Protein AF-A0A2K5C090-F1 (afdb_monomer)

pLDDT: mean 73.88, std 22.06, range [34.25, 96.06]

Solvent-accessible surface area (backbone atoms only — not comparable to full-atom values): 10270 Å² total; per-residue (Å²): 134,83,77,64,44,49,49,69,61,56,85,76,54,79,56,96,67,46,73,63,65,58,52,65,74,35,59,43,60,54,80,47,46,76,66,44,38,57,68,69,52,38,40,46,63,68,67,45,46,82,76,74,67,66,43,37,38,40,35,36,47,24,39,85,65,90,82,86,44,42,65,85,73,75,50,54,60,47,19,56,47,59,75,43,48,72,50,48,60,91,84,60,76,62,14,36,30,30,37,39,32,30,50,58,80,40,69,73,34,49,25,40,32,42,28,44,72,36,79,90,53,91,59,39,60,46,44,41,34,32,59,74,66,89,70,95,63,89,57,72,68,37,42,40,40,38,39,42,67,50,77,78,47,68,78,76,89,63,98,42,73,66,59,45,51,53,50,53,51,50,54,51,58,58,65,70,109

Structure (mmCIF, N/CA/C/O backbone):
data_AF-A0A2K5C090-F1
#
_entry.id   AF-A0A2K5C090-F1
#
loop_
_atom_site.group_PDB
_atom_site.id
_atom_site.type_symbol
_atom_site.label_atom_id
_atom_site.label_alt_id
_atom_site.label_comp_id
_atom_site.label_asym_id
_atom_site.label_entity_id
_atom_site.label_seq_id
_atom_site.pdbx_PDB_ins_code
_atom_site.Cartn_x
_atom_site.Cartn_y
_atom_site.Cartn_z
_atom_site.occupancy
_atom_site.B_iso_or_equiv
_atom_site.auth_seq_id
_atom_site.auth_comp_id
_atom_site.auth_asym_id
_atom_site.auth_atom_id
_atom_site.pdbx_PDB_model_num
ATOM 1 N N . MET A 1 1 ? -20.138 -13.598 2.252 1.00 34.25 1 MET A N 1
ATOM 2 C CA . MET A 1 1 ? -18.778 -13.779 1.702 1.00 34.25 1 MET A CA 1
ATOM 3 C C . MET A 1 1 ? -18.545 -12.671 0.691 1.00 34.25 1 MET A C 1
ATOM 5 O O . MET A 1 1 ? -19.024 -12.775 -0.429 1.00 34.25 1 MET A O 1
ATOM 9 N N . GLY A 1 2 ? -17.957 -11.554 1.127 1.00 46.72 2 GLY A N 1
ATOM 10 C CA . GLY A 1 2 ? -17.621 -10.442 0.235 1.00 46.72 2 GLY A CA 1
ATOM 11 C C . GLY A 1 2 ? -16.320 -10.780 -0.472 1.00 46.72 2 GLY A C 1
ATOM 12 O O . GLY A 1 2 ? -15.310 -10.918 0.210 1.00 46.72 2 GLY A O 1
ATOM 13 N N . GLN A 1 3 ? -16.387 -10.985 -1.783 1.00 52.44 3 GLN A N 1
ATOM 14 C CA . GLN A 1 3 ? -15.254 -11.386 -2.615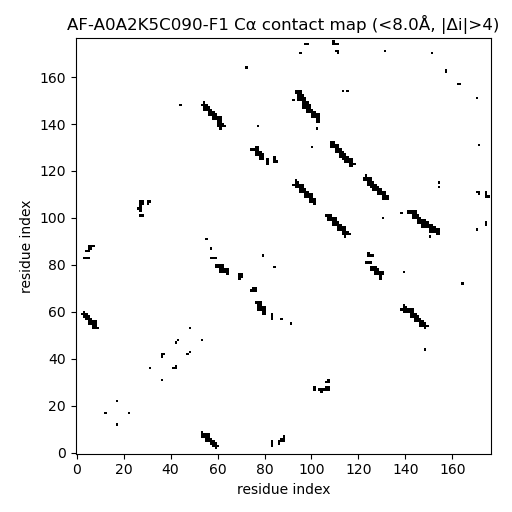 1.00 52.44 3 GLN A CA 1
ATOM 15 C C . GLN A 1 3 ? -14.116 -10.362 -2.482 1.00 52.44 3 GLN A C 1
ATOM 17 O O . GLN A 1 3 ? -14.375 -9.160 -2.373 1.00 52.44 3 GLN A O 1
ATOM 22 N N . ASP A 1 4 ? -12.878 -10.845 -2.421 1.00 65.69 4 ASP A N 1
ATOM 23 C CA . ASP A 1 4 ? -11.695 -9.994 -2.494 1.00 65.69 4 ASP A CA 1
ATOM 24 C C . ASP A 1 4 ? -11.565 -9.476 -3.928 1.00 65.69 4 ASP A C 1
ATOM 26 O O . ASP A 1 4 ? -11.702 -10.238 -4.887 1.00 65.69 4 ASP A O 1
ATOM 30 N N . THR A 1 5 ? -11.388 -8.170 -4.094 1.00 70.94 5 THR A N 1
ATOM 31 C CA . THR A 1 5 ? -11.640 -7.515 -5.381 1.00 70.94 5 THR A CA 1
ATOM 32 C C . THR A 1 5 ? -10.762 -6.280 -5.557 1.00 70.94 5 THR A C 1
ATOM 34 O O . THR A 1 5 ? -10.514 -5.535 -4.606 1.00 70.94 5 THR A O 1
ATOM 37 N N . VAL A 1 6 ? -10.359 -6.011 -6.802 1.00 63.00 6 VAL A N 1
ATOM 38 C CA . VAL A 1 6 ? -9.664 -4.781 -7.205 1.00 63.00 6 VAL A CA 1
ATOM 39 C C . VAL A 1 6 ? -10.399 -4.148 -8.379 1.00 63.00 6 VAL A C 1
ATOM 41 O O . VAL A 1 6 ? -10.783 -4.844 -9.316 1.00 63.00 6 VAL A O 1
ATOM 44 N N . THR A 1 7 ? -10.624 -2.836 -8.339 1.00 68.25 7 THR A N 1
ATOM 45 C CA . THR A 1 7 ? -11.328 -2.114 -9.407 1.00 68.25 7 THR A CA 1
ATOM 46 C C . THR A 1 7 ? -10.728 -0.733 -9.653 1.00 68.25 7 THR A C 1
ATOM 48 O O . THR A 1 7 ? -10.238 -0.074 -8.738 1.00 68.25 7 THR A O 1
ATOM 51 N N . ARG A 1 8 ? -10.773 -0.276 -10.907 1.00 68.25 8 ARG A N 1
ATOM 52 C CA . ARG A 1 8 ? -10.500 1.117 -11.282 1.00 68.25 8 ARG A CA 1
ATOM 53 C C . ARG A 1 8 ? -11.830 1.862 -11.375 1.00 68.25 8 ARG A C 1
ATOM 55 O O . ARG A 1 8 ? -12.777 1.334 -11.962 1.00 68.25 8 ARG A O 1
ATOM 62 N N . ALA A 1 9 ? -11.909 3.083 -10.851 1.00 59.06 9 ALA A N 1
ATOM 63 C CA . ALA A 1 9 ? -13.062 3.935 -11.142 1.00 59.06 9 ALA A CA 1
ATOM 64 C C . ALA A 1 9 ? -13.132 4.255 -12.656 1.00 59.06 9 ALA A C 1
ATOM 66 O O . ALA A 1 9 ? -12.111 4.325 -13.337 1.00 59.06 9 ALA A O 1
ATOM 67 N N . THR A 1 10 ? -14.335 4.435 -13.212 1.00 43.19 10 THR A N 1
ATOM 68 C CA . THR A 1 10 ? -14.554 4.720 -14.647 1.00 43.19 10 THR A CA 1
ATOM 69 C C . THR A 1 10 ? -15.325 6.024 -14.859 1.00 43.19 10 THR A C 1
ATOM 71 O O . THR A 1 10 ? -16.207 6.367 -14.082 1.00 43.19 10 THR A O 1
ATOM 74 N N . ALA A 1 11 ? -15.062 6.736 -15.962 1.00 37.28 11 ALA A N 1
ATOM 75 C CA . ALA A 1 11 ? -15.728 8.009 -16.284 1.00 37.28 11 ALA A CA 1
ATOM 76 C C . ALA A 1 11 ? -17.262 7.893 -16.443 1.00 37.28 11 ALA A C 1
ATOM 78 O O . ALA A 1 11 ? -17.987 8.860 -16.235 1.00 37.28 11 ALA A O 1
ATOM 79 N N . LYS A 1 12 ? -17.788 6.698 -16.755 1.00 35.00 12 LYS A N 1
ATOM 80 C CA . LYS A 1 12 ? -19.237 6.428 -16.831 1.00 35.00 12 LYS A CA 1
ATOM 81 C C . LYS A 1 12 ? -19.920 6.398 -15.457 1.00 35.00 12 LYS A C 1
ATOM 83 O O . LYS A 1 12 ? -21.142 6.467 -15.393 1.00 35.00 12 LYS A O 1
ATOM 88 N N . GLN A 1 13 ? -19.148 6.308 -14.372 1.00 43.31 13 GLN A N 1
ATOM 89 C CA . GLN A 1 13 ? -19.658 6.357 -13.001 1.00 43.31 13 GLN A CA 1
ATOM 90 C C . GLN A 1 13 ? -20.012 7.779 -12.551 1.00 43.31 13 GLN A C 1
ATOM 92 O O . GLN A 1 13 ? -20.585 7.914 -11.487 1.00 43.31 13 GLN A O 1
ATOM 97 N N . HIS A 1 14 ? -19.776 8.825 -13.350 1.00 38.97 14 HIS A N 1
ATOM 98 C CA . HIS A 1 14 ? -20.170 10.201 -13.012 1.00 38.97 14 HIS A CA 1
ATOM 99 C C . HIS A 1 14 ? -21.690 10.475 -13.080 1.00 38.97 14 HIS A C 1
ATOM 101 O O . HIS A 1 14 ? -22.122 11.538 -12.644 1.00 38.97 14 HIS A O 1
ATOM 107 N N . GLY A 1 15 ? -22.499 9.553 -13.624 1.00 35.34 15 GLY A N 1
ATOM 108 C CA . GLY A 1 15 ? -23.946 9.726 -13.807 1.00 35.34 15 GLY A CA 1
ATOM 109 C C . GLY A 1 15 ? -24.771 8.587 -13.204 1.00 35.34 15 GLY A C 1
ATOM 110 O O . GLY A 1 15 ? -24.716 7.457 -13.688 1.00 35.34 15 GLY A O 1
ATOM 111 N N . ASP A 1 16 ? -25.523 8.908 -12.147 1.00 37.56 16 ASP A N 1
ATOM 112 C CA . ASP A 1 16 ? -26.723 8.266 -11.568 1.00 37.56 16 ASP A CA 1
ATOM 113 C C . ASP A 1 16 ? -26.755 6.749 -11.264 1.00 37.56 16 ASP A C 1
ATOM 115 O O . ASP A 1 16 ? -27.675 6.283 -10.593 1.00 37.56 16 ASP A O 1
ATOM 119 N N . ARG A 1 17 ? -25.746 5.952 -11.642 1.00 36.19 17 ARG A N 1
ATOM 120 C CA . ARG A 1 17 ? -25.621 4.515 -11.284 1.00 36.19 17 ARG A CA 1
ATOM 121 C C . ARG A 1 17 ? -24.476 4.213 -10.310 1.00 36.19 17 ARG A C 1
ATOM 123 O O . ARG A 1 17 ? -24.116 3.058 -10.113 1.00 36.19 17 ARG A O 1
ATOM 130 N N . LEU A 1 18 ? -23.948 5.244 -9.651 1.00 41.38 18 LEU A N 1
ATOM 131 C CA . LEU A 1 18 ? -22.964 5.163 -8.557 1.00 41.38 18 LEU A CA 1
ATOM 132 C C . LEU A 1 18 ? -23.515 4.461 -7.294 1.00 41.38 18 LEU A C 1
ATOM 134 O O . LEU A 1 18 ? -22.759 4.013 -6.436 1.00 41.38 18 LEU A O 1
ATOM 138 N N . GLY A 1 19 ? -24.838 4.381 -7.153 1.00 35.78 19 GLY A N 1
ATOM 139 C CA . GLY A 1 19 ? -25.487 4.187 -5.858 1.00 35.78 19 GLY A CA 1
ATOM 140 C C . GLY A 1 19 ? -25.563 2.766 -5.299 1.00 35.78 19 GLY A C 1
ATOM 141 O O . GLY A 1 19 ? -25.976 2.645 -4.154 1.00 35.78 19 GLY A O 1
ATOM 142 N N . SER A 1 20 ? -25.215 1.702 -6.031 1.00 36.62 20 SER A N 1
ATOM 143 C CA . SER A 1 20 ? -25.386 0.324 -5.521 1.00 36.62 20 SER A CA 1
ATOM 144 C C . SER A 1 20 ? -24.088 -0.473 -5.413 1.00 36.62 20 SER A C 1
ATOM 146 O O . SER A 1 20 ? -23.884 -1.139 -4.403 1.00 36.62 20 SER A O 1
ATOM 148 N N . GLU A 1 21 ? -23.180 -0.380 -6.390 1.00 36.41 21 GLU A N 1
ATOM 149 C CA . GLU A 1 21 ? -21.904 -1.114 -6.342 1.00 36.41 21 GLU A CA 1
ATOM 150 C C . GLU A 1 21 ? -20.829 -0.338 -5.568 1.00 36.41 21 GLU A C 1
ATOM 152 O O . GLU A 1 21 ? -20.326 -0.852 -4.576 1.00 36.41 21 GLU A O 1
ATOM 157 N N . LEU A 1 22 ? -20.570 0.941 -5.869 1.00 39.44 22 LEU A N 1
ATOM 158 C CA . LEU A 1 22 ? -19.694 1.791 -5.035 1.00 39.44 22 LEU A CA 1
ATOM 159 C C . LEU A 1 22 ? -20.237 1.987 -3.602 1.00 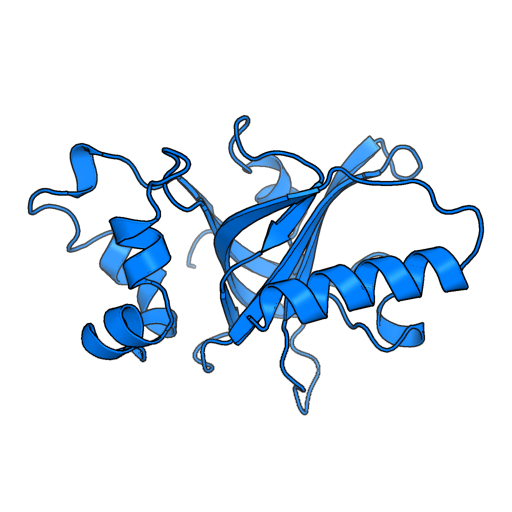39.44 22 LEU A C 1
ATOM 161 O O . LEU A 1 22 ? -19.472 2.121 -2.648 1.00 39.44 22 LEU A O 1
ATOM 165 N N . HIS A 1 23 ? -21.559 1.933 -3.432 1.00 41.81 23 HIS A N 1
ATOM 166 C CA . HIS A 1 23 ? -22.243 2.036 -2.138 1.00 41.81 23 HIS A CA 1
ATOM 167 C C . HIS A 1 23 ? -21.932 0.890 -1.170 1.00 41.81 23 HIS A C 1
ATOM 169 O O . HIS A 1 23 ? -22.025 1.082 0.042 1.00 41.81 23 HIS A O 1
ATOM 175 N N . LEU A 1 24 ? -21.556 -0.284 -1.682 1.00 41.75 24 LEU A N 1
ATOM 176 C CA . LEU A 1 24 ? -21.142 -1.427 -0.866 1.00 41.75 24 LEU A CA 1
ATOM 177 C C . LEU A 1 24 ? -19.634 -1.410 -0.579 1.00 41.75 24 LEU A C 1
ATOM 179 O O . LEU A 1 24 ? -19.218 -1.814 0.504 1.00 41.75 24 LEU A O 1
ATOM 183 N N . TRP A 1 25 ? -18.827 -0.887 -1.506 1.00 45.78 25 TRP A N 1
ATOM 184 C CA . TRP A 1 25 ? -17.368 -0.801 -1.376 1.00 45.78 25 TRP A CA 1
ATOM 185 C C . TRP A 1 25 ? -16.898 0.272 -0.388 1.00 45.78 25 TRP A C 1
ATOM 187 O O . TRP A 1 25 ? -15.907 0.080 0.313 1.00 45.78 25 TRP A O 1
ATOM 197 N N . CYS A 1 26 ? -17.624 1.387 -0.297 1.00 43.78 26 CYS A N 1
ATOM 198 C CA . CYS A 1 26 ? -17.216 2.543 0.498 1.00 43.78 26 CYS A CA 1
ATOM 199 C C . CYS A 1 26 ? -17.809 2.585 1.913 1.00 43.78 26 CYS A C 1
ATOM 201 O O . CYS A 1 26 ? -17.576 3.569 2.598 1.00 43.78 26 CYS A O 1
ATOM 203 N N . GLN A 1 27 ? -18.565 1.584 2.386 1.00 43.94 27 GLN A N 1
ATOM 204 C CA . GLN A 1 27 ? -19.228 1.652 3.708 1.00 43.94 27 GLN A CA 1
ATOM 205 C C . GLN A 1 27 ? -18.273 2.031 4.866 1.00 43.94 27 GLN A C 1
ATOM 207 O O . GLN A 1 27 ? -18.647 2.896 5.659 1.00 43.94 27 GLN A O 1
ATOM 212 N N . PRO A 1 28 ? -17.030 1.507 4.948 1.00 43.66 28 PRO A N 1
ATOM 213 C CA . PRO A 1 28 ? -16.054 1.967 5.943 1.00 43.66 28 PRO A CA 1
ATOM 214 C C . PRO A 1 28 ? -15.502 3.374 5.647 1.00 43.66 28 PRO A C 1
ATOM 216 O O . PRO A 1 28 ? -15.276 4.155 6.565 1.00 43.66 28 PRO A O 1
ATOM 219 N N . LEU A 1 29 ? -15.332 3.725 4.366 1.00 46.12 29 LEU A N 1
ATOM 220 C CA . LEU A 1 29 ? -14.867 5.046 3.917 1.00 46.12 29 LEU A CA 1
ATOM 221 C C . LEU A 1 29 ? -15.951 6.143 4.049 1.00 46.12 29 LEU A C 1
ATOM 223 O O . LEU A 1 29 ? -15.631 7.324 4.040 1.00 46.12 29 LEU A O 1
ATOM 227 N N . ARG A 1 30 ? -17.224 5.763 4.233 1.00 41.66 30 ARG A N 1
ATOM 228 C CA . ARG A 1 30 ? -18.417 6.627 4.326 1.00 41.66 30 ARG A CA 1
ATOM 229 C C . ARG A 1 30 ? -18.519 7.417 5.638 1.00 41.66 30 ARG A C 1
ATOM 231 O O . ARG A 1 30 ? -19.359 8.305 5.750 1.00 41.66 30 ARG A O 1
ATOM 238 N N . LYS A 1 31 ? -17.689 7.115 6.643 1.00 41.03 31 LYS A N 1
ATOM 239 C CA . LYS A 1 31 ? -17.552 7.991 7.824 1.00 41.03 31 LYS A CA 1
ATOM 240 C C . LYS A 1 31 ? -16.990 9.367 7.461 1.00 41.03 31 LYS A C 1
ATOM 242 O O . LYS A 1 31 ? -17.122 10.293 8.252 1.00 41.03 31 LYS A O 1
ATOM 247 N N . LEU A 1 32 ? -16.405 9.496 6.275 1.00 39.38 32 LEU A N 1
ATOM 248 C CA . LEU A 1 32 ? -16.103 10.775 5.666 1.00 39.38 32 LEU A CA 1
ATOM 249 C C . LEU A 1 32 ? -17.410 11.348 5.101 1.00 39.38 32 LEU A C 1
ATOM 251 O O . LEU A 1 32 ? -17.999 10.790 4.172 1.00 39.38 32 LEU A O 1
ATOM 255 N N . ARG A 1 33 ? -17.908 12.447 5.675 1.00 35.59 33 ARG A N 1
ATOM 256 C CA . ARG A 1 33 ? -18.982 13.237 5.057 1.00 35.59 33 ARG A CA 1
ATOM 257 C C . ARG A 1 33 ? -18.485 13.774 3.719 1.00 35.59 33 ARG A C 1
ATOM 259 O O . ARG A 1 33 ? -17.284 13.888 3.495 1.00 35.59 33 ARG A O 1
ATOM 266 N N . GLN A 1 34 ? -19.398 14.159 2.831 1.00 36.28 34 GLN A N 1
ATOM 267 C CA . GLN A 1 34 ? -19.025 14.769 1.550 1.00 36.28 34 GLN A CA 1
ATOM 268 C C . GLN A 1 34 ? -18.082 15.965 1.753 1.00 36.28 34 GLN A C 1
ATOM 270 O O . GLN A 1 34 ? -17.083 16.080 1.064 1.00 36.28 34 GLN A O 1
ATOM 275 N N . GLU A 1 35 ? -18.310 16.756 2.794 1.00 36.19 35 GLU A N 1
ATOM 276 C CA . GLU A 1 35 ? -17.435 17.838 3.262 1.00 36.19 35 GLU A CA 1
ATOM 277 C C . GLU A 1 35 ? -16.106 17.391 3.906 1.00 36.19 35 GLU A C 1
ATOM 279 O O . GLU A 1 35 ? -15.129 18.135 3.856 1.00 36.19 35 GLU A O 1
ATOM 284 N N . ASP A 1 36 ? -16.008 16.163 4.421 1.00 37.84 36 ASP A N 1
ATOM 285 C CA . ASP A 1 36 ? -14.733 15.567 4.840 1.00 37.84 36 ASP A CA 1
ATOM 286 C C . ASP A 1 36 ? -13.913 15.129 3.610 1.00 37.84 36 ASP A C 1
ATOM 288 O O . ASP A 1 36 ? -12.707 15.321 3.592 1.00 37.84 36 ASP A O 1
ATOM 292 N N . TYR A 1 37 ? -14.538 14.664 2.519 1.00 37.41 37 TYR A N 1
ATOM 293 C CA . TYR A 1 37 ? -13.848 14.512 1.226 1.00 37.41 37 TYR A CA 1
ATOM 294 C C . TYR A 1 37 ? -13.368 15.879 0.684 1.00 37.41 37 TYR A C 1
ATOM 296 O O . TYR A 1 37 ? -12.207 16.032 0.301 1.00 37.41 37 TYR A O 1
ATOM 304 N N . LEU A 1 38 ? -14.216 16.910 0.735 1.00 36.72 38 LEU A N 1
ATOM 305 C CA . LEU A 1 38 ? -13.853 18.271 0.311 1.00 36.72 38 LEU A CA 1
ATOM 306 C C . LEU A 1 38 ? -12.722 18.890 1.168 1.00 36.72 38 LEU A C 1
ATOM 308 O O . LEU A 1 38 ? -11.954 19.698 0.656 1.00 36.72 38 LEU A O 1
ATOM 312 N N . SER A 1 39 ? -12.587 18.504 2.445 1.00 37.09 39 SER A N 1
ATOM 313 C CA . SER A 1 39 ? -11.576 19.038 3.380 1.00 37.09 39 SER A CA 1
ATOM 314 C C . SER A 1 39 ? -10.331 18.157 3.582 1.00 37.09 39 SER A C 1
ATOM 316 O O . SER A 1 39 ? -9.303 18.670 4.017 1.00 37.09 39 SER A O 1
ATOM 318 N N . LEU A 1 40 ? -10.368 16.867 3.217 1.00 42.47 40 LEU A N 1
ATOM 319 C CA . LEU A 1 40 ? -9.228 15.929 3.261 1.00 42.47 40 LEU A CA 1
ATOM 320 C C . LEU A 1 40 ? -8.281 16.041 2.050 1.00 42.47 40 LEU A C 1
ATOM 322 O O . LEU A 1 40 ? -7.459 15.153 1.831 1.00 42.47 40 LEU A O 1
ATOM 326 N N . GLY A 1 41 ? -8.415 17.080 1.221 1.00 35.91 41 GLY A N 1
ATOM 327 C CA . GLY A 1 41 ? -7.710 17.147 -0.062 1.00 35.91 41 GLY A CA 1
ATOM 328 C C . GLY A 1 41 ? -8.238 16.134 -1.088 1.00 35.91 41 GLY A C 1
ATOM 329 O O . GLY A 1 41 ? -7.597 15.896 -2.105 1.00 35.91 41 GLY A O 1
ATOM 330 N N . VAL A 1 42 ? -9.426 15.543 -0.881 1.00 40.59 42 VAL A N 1
ATOM 331 C CA . VAL A 1 42 ? -10.117 14.794 -1.951 1.00 40.59 42 VAL A CA 1
ATOM 332 C C . VAL A 1 42 ? -10.741 15.765 -2.955 1.00 40.59 42 VAL A C 1
ATOM 334 O O . VAL A 1 42 ? -10.956 15.377 -4.097 1.00 40.59 42 VAL A O 1
ATOM 337 N N . GLN A 1 43 ? -10.883 17.052 -2.613 1.00 36.03 43 GLN A N 1
ATOM 338 C CA . GLN A 1 43 ? -11.022 18.091 -3.631 1.00 36.03 43 GLN A CA 1
ATOM 339 C C . GLN A 1 43 ? -9.795 18.125 -4.553 1.00 36.03 43 GLN A C 1
ATOM 341 O O . GLN A 1 43 ? -10.004 18.222 -5.737 1.00 36.03 43 GLN A O 1
ATOM 346 N N . ASP A 1 44 ? -8.562 17.846 -4.118 1.00 37.44 44 ASP A N 1
ATOM 347 C CA . ASP A 1 44 ? -7.438 17.595 -5.045 1.00 37.44 44 ASP A CA 1
ATOM 348 C C . ASP A 1 44 ? -7.434 16.164 -5.629 1.00 37.44 44 ASP A C 1
ATOM 350 O O . ASP A 1 44 ? -6.709 15.873 -6.567 1.00 37.44 44 ASP A O 1
ATOM 354 N N . CYS A 1 45 ? -8.264 15.231 -5.164 1.00 39.09 45 CYS A N 1
ATOM 355 C CA . CYS A 1 45 ? -8.480 13.958 -5.875 1.00 39.09 45 CYS A CA 1
ATOM 356 C C . CYS A 1 45 ? -9.577 14.069 -6.956 1.00 39.09 45 CYS A C 1
ATOM 358 O O . CYS A 1 45 ? -9.622 13.246 -7.869 1.00 39.09 45 CYS A O 1
ATOM 360 N N . ILE A 1 46 ? -10.469 15.063 -6.845 1.00 37.72 46 ILE A N 1
ATOM 361 C CA . ILE A 1 46 ? -11.580 15.344 -7.770 1.00 37.72 46 ILE A CA 1
ATOM 362 C C . ILE A 1 46 ? -11.242 16.531 -8.703 1.00 37.72 46 ILE A C 1
ATOM 364 O O . ILE A 1 46 ? -11.529 16.467 -9.893 1.00 37.72 46 ILE A O 1
ATOM 368 N N . GLU A 1 47 ? -10.577 17.574 -8.208 1.00 34.81 47 GLU A N 1
ATOM 369 C CA . GLU A 1 47 ? -10.017 18.733 -8.932 1.00 34.81 47 GLU A CA 1
ATOM 370 C C . GLU A 1 47 ? -8.548 18.508 -9.326 1.00 34.81 47 GLU A C 1
ATOM 372 O O . GLU A 1 47 ? -8.169 18.835 -10.446 1.00 34.81 47 GLU A O 1
ATOM 377 N N . GLY A 1 48 ? -7.739 17.821 -8.510 1.00 35.50 48 GLY A N 1
ATOM 378 C CA . GLY A 1 48 ? -6.402 17.329 -8.894 1.00 35.50 48 GLY A CA 1
ATOM 379 C C . GLY A 1 48 ? -6.444 16.006 -9.679 1.00 35.50 48 GLY A C 1
ATOM 380 O O . GLY A 1 48 ? -5.469 15.256 -9.759 1.00 35.50 48 GLY A O 1
ATOM 381 N N . LEU A 1 49 ? -7.492 15.870 -10.500 1.00 41.91 49 LEU A N 1
ATOM 382 C CA . LEU A 1 49 ? -7.400 15.346 -11.871 1.00 41.91 49 LEU A CA 1
ATOM 383 C C . LEU A 1 49 ? -6.320 16.051 -12.734 1.00 41.91 49 LEU A C 1
ATOM 385 O O . LEU A 1 49 ? -6.264 15.834 -13.941 1.00 41.91 49 LEU A O 1
ATOM 389 N N . HIS A 1 50 ? -5.408 16.828 -12.146 1.00 38.50 50 HIS A N 1
ATOM 390 C CA . HIS A 1 50 ? -4.184 17.347 -12.748 1.00 38.50 50 HIS A CA 1
ATOM 391 C C . HIS A 1 50 ? -3.271 16.249 -13.325 1.00 38.50 50 HIS A C 1
ATOM 393 O O . HIS A 1 50 ? -2.389 16.561 -14.121 1.00 38.50 50 HIS A O 1
ATOM 399 N N . TYR A 1 51 ? -3.517 14.970 -13.007 1.00 41.81 51 TYR A N 1
ATOM 400 C CA . TYR A 1 51 ? -2.822 13.830 -13.615 1.00 41.81 51 TYR A CA 1
ATOM 401 C C . TYR A 1 51 ? -3.704 12.923 -14.488 1.00 41.81 51 TYR A C 1
ATOM 403 O O . TYR A 1 51 ? -3.181 12.018 -15.121 1.00 41.81 51 TYR A O 1
ATOM 411 N N . GLY A 1 52 ? -5.016 13.164 -14.615 1.00 49.47 52 GLY A N 1
ATOM 412 C CA . GLY A 1 52 ? -5.868 12.447 -15.577 1.00 49.47 52 GLY A CA 1
ATOM 413 C C . GLY A 1 52 ? -6.105 10.954 -15.289 1.00 49.47 52 GLY A C 1
ATOM 414 O O . GLY A 1 52 ? -6.292 10.176 -16.230 1.00 49.47 52 GLY A O 1
ATOM 415 N N . HIS A 1 53 ? -6.052 10.503 -14.029 1.00 59.38 53 HIS A N 1
ATOM 416 C CA . HIS A 1 53 ? -6.270 9.096 -13.658 1.00 59.38 53 HIS A CA 1
ATOM 417 C C . HIS A 1 53 ? -7.292 8.984 -12.522 1.00 59.38 53 HIS A C 1
ATOM 419 O O . HIS A 1 53 ? -7.221 9.720 -11.546 1.00 59.38 53 HIS A O 1
ATOM 425 N N . LEU A 1 54 ? -8.232 8.045 -12.644 1.00 70.69 54 LEU A N 1
ATOM 426 C CA . LEU A 1 54 ? -9.193 7.730 -11.586 1.00 70.69 54 LEU A CA 1
ATOM 427 C C . LEU A 1 54 ? -8.568 6.817 -10.514 1.00 70.69 54 LEU A C 1
ATOM 429 O O . LEU A 1 54 ? -7.711 6.002 -10.874 1.00 70.69 54 LEU A O 1
ATOM 433 N N . PRO A 1 55 ? -9.013 6.897 -9.240 1.00 79.81 55 PRO A N 1
ATOM 434 C CA . PRO A 1 55 ? -8.488 6.060 -8.167 1.00 79.81 55 PRO A CA 1
ATOM 435 C C . PRO A 1 55 ? -8.643 4.560 -8.431 1.00 79.81 55 PRO A C 1
ATOM 437 O O . PRO A 1 55 ? -9.602 4.111 -9.076 1.00 79.81 55 PRO A O 1
ATOM 440 N N . TYR A 1 56 ? -7.725 3.787 -7.854 1.00 82.69 56 TYR A N 1
ATOM 441 C CA . TYR A 1 56 ? -7.810 2.330 -7.798 1.00 82.69 56 TYR A CA 1
ATOM 442 C C . TYR A 1 56 ? -8.232 1.884 -6.405 1.00 82.69 56 TYR A C 1
ATOM 444 O O . TYR A 1 56 ? -7.652 2.311 -5.408 1.00 82.69 56 TYR A O 1
ATOM 452 N N . PHE A 1 57 ? -9.206 0.988 -6.337 1.00 84.94 57 PHE A N 1
ATOM 453 C CA . PHE A 1 57 ? -9.703 0.424 -5.092 1.00 84.94 57 PHE A CA 1
ATOM 454 C C . PHE A 1 57 ? -9.284 -1.031 -4.973 1.00 84.94 57 PHE A C 1
ATOM 456 O O . PHE A 1 57 ? -9.462 -1.805 -5.910 1.00 84.94 57 PHE A O 1
ATOM 463 N N . CYS A 1 58 ? -8.763 -1.403 -3.810 1.00 88.12 58 CYS A N 1
ATOM 464 C CA . CYS A 1 58 ? -8.364 -2.763 -3.480 1.00 88.12 58 CYS A CA 1
ATOM 465 C C . CYS A 1 58 ? -8.991 -3.161 -2.142 1.00 88.12 58 CYS A C 1
ATOM 467 O O . CYS A 1 58 ? -8.980 -2.378 -1.188 1.00 88.12 58 CYS A O 1
ATOM 469 N N . ARG A 1 59 ? -9.555 -4.367 -2.075 1.00 90.31 59 ARG A N 1
ATOM 470 C CA . ARG A 1 59 ? -10.153 -4.928 -0.865 1.00 90.31 59 ARG A CA 1
ATOM 471 C C . ARG A 1 59 ? -9.748 -6.387 -0.711 1.00 90.31 59 ARG A C 1
ATOM 473 O O . ARG A 1 59 ? -9.902 -7.165 -1.649 1.00 90.31 59 ARG A O 1
ATOM 480 N N . GLY A 1 60 ? -9.324 -6.762 0.491 1.00 90.81 60 GLY A N 1
ATOM 481 C CA . GLY A 1 60 ? -8.991 -8.147 0.812 1.00 90.81 60 GLY A CA 1
ATOM 482 C C . GLY A 1 60 ? -8.614 -8.357 2.273 1.00 90.81 60 GLY A C 1
ATOM 483 O O . GLY A 1 60 ? -8.385 -7.394 3.007 1.00 90.81 60 GLY A O 1
ATOM 484 N N . GLN A 1 61 ? -8.563 -9.617 2.701 1.00 95.25 61 GLN A N 1
ATOM 485 C CA . GLN A 1 61 ? -8.080 -9.965 4.039 1.00 95.25 61 GLN A CA 1
ATOM 486 C C . GLN A 1 61 ? -6.579 -9.710 4.175 1.00 95.25 61 GLN A C 1
ATOM 488 O O . GLN A 1 61 ? -5.798 -10.079 3.302 1.00 95.25 61 GLN A O 1
ATOM 493 N N . VAL A 1 62 ? -6.162 -9.123 5.292 1.00 94.75 62 VAL A N 1
ATOM 494 C CA . VAL A 1 62 ? -4.745 -8.901 5.579 1.00 94.75 62 VAL A CA 1
ATOM 495 C C . VAL A 1 62 ? -4.065 -10.229 5.862 1.00 94.75 62 VAL A C 1
ATOM 497 O O . VAL A 1 62 ? -4.499 -10.990 6.727 1.00 94.75 62 VAL A O 1
ATOM 500 N N . VAL A 1 63 ? -2.964 -10.486 5.164 1.00 92.62 63 VAL A N 1
ATOM 501 C CA . VAL A 1 63 ? -2.116 -11.658 5.387 1.00 92.62 63 VAL A CA 1
ATOM 502 C C . VAL A 1 63 ? -0.751 -11.240 5.916 1.00 92.62 63 VAL A C 1
ATOM 504 O O . VAL A 1 63 ? -0.282 -10.118 5.699 1.00 92.62 63 VAL A O 1
ATOM 507 N N . HIS A 1 64 ? -0.083 -12.161 6.605 1.00 86.94 64 HIS A N 1
ATOM 508 C CA . HIS A 1 64 ? 1.309 -11.960 6.975 1.00 86.94 64 HIS A CA 1
ATOM 509 C C . HIS A 1 64 ? 2.189 -11.959 5.721 1.00 86.94 64 HIS A C 1
ATOM 511 O O . HIS A 1 64 ? 2.138 -12.881 4.908 1.00 86.94 64 HIS A O 1
ATOM 517 N N . GLY A 1 65 ? 3.018 -10.925 5.585 1.00 79.12 65 GLY A N 1
ATOM 518 C CA . GLY A 1 65 ? 4.092 -10.900 4.598 1.00 79.12 65 GLY A CA 1
ATOM 519 C C . GLY A 1 65 ? 5.285 -11.758 5.026 1.00 79.12 65 GLY A C 1
ATOM 520 O O . GLY A 1 65 ? 5.251 -12.491 6.013 1.00 79.12 65 GLY A O 1
ATOM 521 N N . PHE A 1 66 ? 6.407 -11.605 4.327 1.00 69.75 66 PHE A N 1
ATOM 522 C CA . PHE A 1 66 ? 7.609 -12.420 4.557 1.00 69.75 66 PHE A CA 1
ATOM 523 C C . PHE A 1 66 ? 8.402 -12.065 5.828 1.00 69.75 66 PHE A C 1
ATOM 525 O O . PHE A 1 66 ? 9.448 -12.661 6.078 1.00 69.75 66 PHE A O 1
ATOM 532 N N . GLY A 1 67 ? 7.944 -11.082 6.614 1.00 63.72 67 GLY A N 1
ATOM 533 C CA . GLY A 1 67 ? 8.541 -10.714 7.903 1.00 63.72 67 GLY A CA 1
ATOM 534 C C . GLY A 1 67 ? 9.953 -10.118 7.820 1.00 63.72 67 GLY A C 1
ATOM 535 O O . GLY A 1 67 ? 10.661 -10.104 8.820 1.00 63.72 67 GLY A O 1
ATOM 536 N N . ARG A 1 68 ? 10.388 -9.641 6.644 1.00 62.44 68 ARG A N 1
ATOM 537 C CA . ARG A 1 68 ? 11.807 -9.339 6.363 1.00 62.44 68 ARG A CA 1
ATOM 538 C C . ARG A 1 68 ? 12.287 -7.915 6.659 1.00 62.44 68 ARG A C 1
ATOM 540 O O . ARG A 1 68 ? 13.405 -7.584 6.289 1.00 62.44 68 ARG A O 1
ATOM 547 N N . GLY A 1 69 ? 11.512 -7.072 7.338 1.00 56.78 69 GLY A N 1
ATOM 548 C CA . GLY A 1 69 ? 12.081 -5.797 7.792 1.00 56.78 69 GLY A CA 1
ATOM 549 C C . GLY A 1 69 ? 11.088 -4.779 8.314 1.00 56.78 69 GLY A C 1
ATOM 550 O O . GLY A 1 69 ? 11.375 -4.127 9.304 1.00 56.78 69 GLY A O 1
ATOM 551 N N . SER A 1 70 ? 9.896 -4.675 7.735 1.00 62.62 70 SER A N 1
ATOM 552 C CA . SER A 1 70 ? 8.984 -3.550 7.991 1.00 62.62 70 SER A CA 1
ATOM 553 C C . SER A 1 70 ? 8.680 -3.329 9.491 1.00 62.62 70 SER A C 1
ATOM 555 O O . SER A 1 70 ? 8.902 -2.242 10.022 1.00 62.62 70 SER A O 1
ATOM 557 N N . LYS A 1 71 ? 8.344 -4.389 10.240 1.00 67.06 71 LYS A N 1
ATOM 558 C CA . LYS A 1 71 ? 8.118 -4.315 11.699 1.00 67.06 71 LYS A CA 1
ATOM 559 C C . LYS A 1 71 ? 9.381 -3.983 12.512 1.00 67.06 71 LYS A C 1
ATOM 561 O O . LYS A 1 71 ? 9.290 -3.243 13.484 1.00 67.06 71 LYS A O 1
ATOM 566 N N . GLN A 1 72 ? 10.549 -4.501 12.125 1.00 66.94 72 GLN A N 1
ATOM 567 C CA . GLN A 1 72 ? 11.827 -4.230 12.808 1.00 66.94 72 GLN A CA 1
ATOM 568 C C . GLN A 1 72 ? 12.361 -2.821 12.516 1.00 66.94 72 GLN A C 1
ATOM 570 O O . GLN A 1 72 ? 13.065 -2.251 13.342 1.00 66.94 72 GLN A O 1
ATOM 575 N N . LEU A 1 73 ? 11.985 -2.251 11.370 1.00 74.19 73 LEU A N 1
ATOM 576 C CA . LEU A 1 73 ? 12.304 -0.881 10.965 1.00 74.19 73 LEU A CA 1
ATOM 577 C C . LEU A 1 73 ? 11.350 0.158 11.575 1.00 74.19 73 LEU A C 1
ATOM 579 O O . LEU A 1 73 ? 11.528 1.350 11.348 1.00 74.19 73 LEU A O 1
ATOM 583 N N . GLY A 1 74 ? 10.337 -0.278 12.335 1.00 80.38 74 GLY A N 1
ATOM 584 C CA . GLY A 1 74 ? 9.314 0.601 12.907 1.00 80.38 74 GLY A CA 1
ATOM 585 C C . GLY A 1 74 ? 8.245 1.052 11.906 1.00 80.38 74 GLY A C 1
ATOM 586 O O . GLY A 1 74 ? 7.507 1.989 12.188 1.00 80.38 74 GLY A O 1
ATOM 587 N N . ILE A 1 75 ? 8.144 0.391 10.750 1.00 84.81 75 ILE A N 1
ATOM 588 C CA . ILE A 1 75 ? 7.236 0.741 9.651 1.00 84.81 75 ILE A CA 1
ATOM 589 C C . ILE A 1 75 ? 6.386 -0.493 9.314 1.00 84.81 75 ILE A C 1
ATOM 591 O O . ILE A 1 75 ? 6.627 -1.144 8.303 1.00 84.81 75 ILE A O 1
ATOM 595 N N . PRO A 1 76 ? 5.436 -0.905 10.173 1.00 89.31 76 PRO A N 1
ATOM 596 C CA . PRO A 1 76 ? 4.659 -2.125 9.953 1.00 89.31 76 PRO A CA 1
ATOM 597 C C . PRO A 1 76 ? 3.845 -2.054 8.654 1.00 89.31 76 PRO A C 1
ATOM 599 O O . PRO A 1 76 ? 3.218 -1.036 8.368 1.00 89.31 76 PRO A O 1
ATOM 602 N N . THR A 1 77 ? 3.822 -3.145 7.887 1.00 91.62 77 THR A N 1
ATOM 603 C CA . THR A 1 77 ? 3.072 -3.238 6.625 1.00 91.62 77 THR A CA 1
ATOM 604 C C . THR A 1 77 ? 2.026 -4.348 6.658 1.00 91.62 77 THR A C 1
ATOM 606 O O . THR A 1 77 ? 2.270 -5.443 7.168 1.00 91.62 77 THR A O 1
ATOM 609 N N . ALA A 1 78 ? 0.864 -4.065 6.074 1.00 93.38 78 ALA A N 1
ATOM 610 C CA . ALA A 1 78 ? -0.194 -5.020 5.779 1.00 93.38 78 ALA A CA 1
ATOM 611 C C . ALA A 1 78 ? -0.053 -5.519 4.337 1.00 93.38 78 ALA A C 1
ATOM 613 O O . ALA A 1 78 ? 0.224 -4.731 3.432 1.00 93.38 78 ALA A O 1
ATOM 614 N N . ASN A 1 79 ? -0.242 -6.819 4.120 1.00 93.50 79 ASN A N 1
ATOM 615 C CA . ASN A 1 79 ? -0.113 -7.437 2.802 1.00 93.50 79 ASN A CA 1
ATOM 616 C C . ASN A 1 79 ? -1.470 -7.967 2.345 1.00 93.50 79 ASN A C 1
ATOM 618 O O . ASN A 1 79 ? -2.267 -8.423 3.168 1.00 93.50 79 ASN A O 1
ATOM 622 N N . PHE A 1 80 ? -1.697 -7.950 1.035 1.00 92.75 80 PHE A N 1
ATOM 623 C CA . PHE A 1 80 ? -2.824 -8.642 0.419 1.00 92.75 80 PHE A CA 1
ATOM 624 C C . PHE A 1 80 ? -2.447 -10.072 -0.014 1.00 92.75 80 PHE A C 1
ATOM 626 O O . PHE A 1 80 ? -1.273 -10.330 -0.296 1.00 92.75 80 PHE A O 1
ATOM 633 N N . PRO A 1 81 ? -3.420 -11.001 -0.102 1.00 90.31 81 PRO A N 1
ATOM 634 C CA . PRO A 1 81 ? -3.215 -12.319 -0.690 1.00 90.31 81 PRO A CA 1
ATOM 635 C C . PRO A 1 81 ? -2.798 -12.200 -2.158 1.00 90.31 81 PRO A C 1
ATOM 637 O O . PRO A 1 81 ? -3.258 -11.302 -2.861 1.00 90.31 81 PRO A O 1
ATOM 640 N N . GLU A 1 82 ? -2.002 -13.153 -2.646 1.00 88.44 82 GLU A N 1
ATOM 641 C CA . GLU A 1 82 ? -1.537 -13.201 -4.044 1.00 88.44 82 GLU A CA 1
ATOM 642 C C . GLU A 1 82 ? -2.700 -13.077 -5.041 1.00 88.44 82 GLU A C 1
ATOM 644 O O . GLU A 1 82 ? -2.641 -12.267 -5.955 1.00 88.44 82 GLU A O 1
ATOM 649 N N . GLN A 1 83 ? -3.828 -13.741 -4.769 1.00 87.75 83 GLN A N 1
ATOM 650 C CA . GLN A 1 83 ? -5.044 -13.663 -5.590 1.00 87.75 83 GLN A CA 1
ATOM 651 C C . GLN A 1 83 ? -5.592 -12.237 -5.752 1.00 87.75 83 GLN A C 1
ATOM 653 O O . GLN A 1 83 ? -6.152 -11.900 -6.792 1.00 87.75 83 GLN A O 1
ATOM 658 N N . VAL A 1 84 ? -5.455 -11.387 -4.736 1.00 88.00 84 VAL A N 1
ATOM 659 C CA . VAL A 1 84 ? -5.874 -9.981 -4.817 1.00 88.00 84 VAL A CA 1
ATOM 660 C C . VAL A 1 84 ? -4.872 -9.188 -5.643 1.00 88.00 84 VAL A C 1
ATOM 662 O O . VAL A 1 84 ? -5.259 -8.377 -6.481 1.00 88.00 84 VAL A O 1
ATOM 665 N N . VAL A 1 85 ? -3.582 -9.456 -5.442 1.00 89.44 85 VAL A N 1
ATOM 666 C CA . VAL A 1 85 ? -2.496 -8.769 -6.144 1.00 89.44 85 VAL A CA 1
ATOM 667 C C . VAL A 1 85 ? -2.473 -9.117 -7.641 1.00 89.44 85 VAL A C 1
ATOM 669 O O . VAL A 1 85 ? -2.233 -8.236 -8.469 1.00 89.44 85 VAL A O 1
ATOM 672 N N . ASP A 1 86 ? -2.793 -10.358 -8.001 1.00 87.69 86 ASP A N 1
ATOM 673 C CA . ASP A 1 86 ? -2.902 -10.831 -9.388 1.00 87.69 86 ASP A CA 1
ATOM 674 C C . ASP A 1 86 ? -4.056 -10.169 -10.151 1.00 87.69 86 ASP A C 1
ATOM 676 O O . ASP A 1 86 ? -3.999 -10.020 -11.370 1.00 87.69 86 ASP A O 1
ATOM 680 N N . ASN A 1 87 ? -5.086 -9.721 -9.429 1.00 86.88 87 ASN A N 1
ATOM 681 C CA . ASN A 1 87 ? -6.226 -8.997 -9.989 1.00 86.88 87 ASN A CA 1
ATOM 682 C C . ASN A 1 87 ? -6.009 -7.476 -10.050 1.00 86.88 87 ASN A C 1
ATOM 684 O O . ASN A 1 87 ? -6.919 -6.742 -10.444 1.00 86.88 87 ASN A O 1
ATOM 688 N N . LEU A 1 88 ? -4.826 -6.974 -9.671 1.00 86.06 88 LEU A N 1
ATOM 689 C CA . LEU A 1 88 ? -4.510 -5.557 -9.824 1.00 86.06 88 LEU A CA 1
ATOM 690 C C . LEU A 1 88 ? -4.584 -5.147 -11.306 1.00 86.06 88 LEU A C 1
ATOM 692 O O . LEU A 1 88 ? -3.997 -5.824 -12.154 1.00 86.06 88 LEU A O 1
ATOM 696 N N . PRO A 1 89 ? -5.217 -4.006 -11.628 1.00 83.62 89 PRO A N 1
ATOM 697 C CA . PRO A 1 89 ? -5.244 -3.478 -12.983 1.00 83.62 89 PRO A CA 1
ATOM 698 C C . PRO A 1 89 ? -3.839 -3.335 -13.575 1.00 83.62 89 PRO A C 1
ATOM 700 O O . PRO A 1 89 ? -2.899 -2.914 -12.897 1.00 83.62 89 PRO A O 1
ATOM 703 N N . ALA A 1 90 ? -3.694 -3.692 -14.852 1.00 82.94 90 ALA A N 1
ATOM 704 C CA . ALA A 1 90 ? -2.403 -3.681 -15.544 1.00 82.94 90 ALA A CA 1
ATOM 705 C C . ALA A 1 90 ? -1.799 -2.269 -15.671 1.00 82.94 90 ALA A C 1
ATOM 707 O O . ALA A 1 90 ? -0.590 -2.121 -15.826 1.00 82.94 90 ALA A O 1
ATOM 708 N N . ASP A 1 91 ? -2.645 -1.245 -15.593 1.00 80.69 91 ASP A N 1
ATOM 709 C CA . ASP A 1 91 ? -2.312 0.177 -15.630 1.00 80.69 91 ASP A CA 1
ATOM 710 C C . ASP A 1 91 ? -2.047 0.789 -14.242 1.00 80.69 91 ASP A C 1
ATOM 712 O O . ASP A 1 91 ? -1.722 1.975 -14.148 1.00 80.69 91 ASP A O 1
ATOM 716 N N . LEU A 1 92 ? -2.135 0.004 -13.161 1.00 85.38 92 LEU A N 1
ATOM 717 C CA . LEU A 1 92 ? -1.602 0.409 -11.864 1.00 85.38 92 LEU A CA 1
ATOM 718 C C . LEU A 1 92 ? -0.072 0.288 -11.883 1.00 85.38 92 LEU A C 1
ATOM 720 O O . LEU A 1 92 ? 0.488 -0.814 -11.848 1.00 85.38 92 LEU A O 1
ATOM 724 N N . SER A 1 93 ? 0.601 1.437 -11.890 1.00 86.88 93 SER A N 1
ATOM 725 C CA . SER A 1 93 ? 2.060 1.531 -11.855 1.00 86.88 93 SER A CA 1
ATOM 726 C C . SER A 1 93 ? 2.662 0.806 -10.648 1.00 86.88 93 SER A C 1
ATOM 728 O O . SER A 1 93 ? 2.331 1.086 -9.493 1.00 86.88 93 SER A O 1
ATOM 730 N N . THR A 1 94 ? 3.616 -0.092 -10.912 1.00 92.06 94 THR A N 1
ATOM 731 C CA . THR A 1 94 ? 4.486 -0.648 -9.866 1.00 92.06 94 THR A CA 1
ATOM 732 C C . THR A 1 94 ? 5.423 0.434 -9.338 1.00 92.06 94 THR A C 1
ATOM 734 O O . THR A 1 94 ? 5.989 1.197 -10.120 1.00 92.06 94 THR A O 1
ATOM 737 N N . GLY A 1 95 ? 5.640 0.472 -8.030 1.00 94.31 95 GLY A N 1
ATOM 738 C CA . GLY A 1 95 ? 6.359 1.542 -7.353 1.00 94.31 95 GLY A CA 1
ATOM 739 C C . GLY A 1 95 ? 5.729 1.868 -6.010 1.00 94.31 95 GLY A C 1
ATOM 74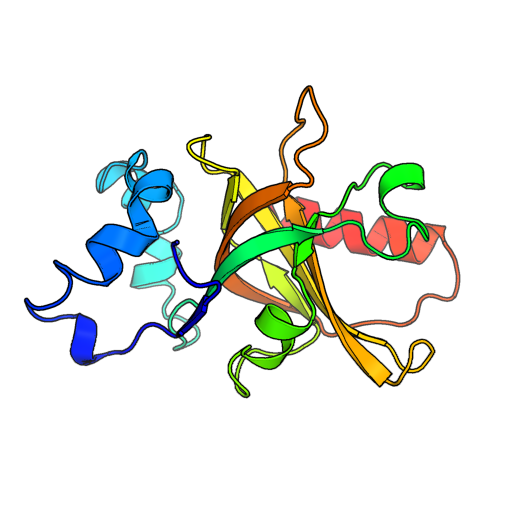0 O O . GLY A 1 95 ? 5.008 1.052 -5.434 1.00 94.31 95 GLY A O 1
ATOM 741 N N . ILE A 1 96 ? 6.021 3.072 -5.532 1.00 95.69 96 ILE A N 1
ATOM 742 C CA . ILE A 1 96 ? 5.435 3.630 -4.321 1.00 95.69 96 ILE A CA 1
ATOM 743 C C . ILE A 1 96 ? 4.274 4.526 -4.725 1.00 95.69 96 ILE A C 1
ATOM 745 O O . ILE A 1 96 ? 4.447 5.494 -5.468 1.00 95.69 96 ILE A O 1
ATOM 749 N N . ASN A 1 97 ? 3.098 4.182 -4.221 1.00 94.25 97 ASN A N 1
ATOM 750 C CA . ASN A 1 97 ? 1.868 4.935 -4.378 1.00 94.25 97 ASN A CA 1
ATOM 751 C C . ASN A 1 97 ? 1.369 5.404 -3.005 1.00 94.25 97 ASN A C 1
ATOM 753 O O . ASN A 1 97 ? 1.839 4.927 -1.969 1.00 94.25 97 ASN A O 1
ATOM 757 N N . TYR A 1 98 ? 0.397 6.309 -2.995 1.00 93.50 98 TYR A N 1
ATOM 758 C CA . TYR A 1 98 ? -0.217 6.822 -1.772 1.00 93.50 98 TYR A CA 1
ATOM 759 C C . TYR A 1 98 ? -1.735 6.921 -1.899 1.00 93.50 98 TYR A C 1
ATOM 761 O O . TYR A 1 98 ? -2.313 6.811 -2.989 1.00 93.50 98 TYR A O 1
ATOM 769 N N . GLY A 1 99 ? -2.385 7.111 -0.756 1.00 90.44 99 GLY A N 1
ATOM 770 C CA . GLY A 1 99 ? -3.817 7.348 -0.682 1.00 90.44 99 GLY A CA 1
ATOM 771 C C . GLY A 1 99 ? -4.374 7.029 0.688 1.00 90.44 99 GLY A C 1
ATOM 772 O O . GLY A 1 99 ? -3.825 7.465 1.700 1.00 90.44 99 GLY A O 1
ATOM 773 N N . TRP A 1 100 ? -5.463 6.268 0.717 1.00 90.31 100 TRP A N 1
ATOM 774 C CA . TRP A 1 100 ? -6.262 6.059 1.920 1.00 90.31 100 TRP A CA 1
ATOM 775 C C . TRP A 1 100 ? -6.489 4.582 2.194 1.00 90.31 100 TRP A C 1
ATOM 777 O O . TRP A 1 100 ? -6.630 3.785 1.265 1.00 90.31 100 TRP A O 1
ATOM 787 N N . ALA A 1 101 ? -6.560 4.223 3.471 1.00 92.75 101 ALA A N 1
ATOM 788 C CA . ALA A 1 101 ? -6.884 2.876 3.903 1.00 92.75 101 ALA A CA 1
ATOM 789 C C . ALA A 1 101 ? -7.808 2.863 5.121 1.00 92.75 101 ALA A C 1
ATOM 791 O O . ALA A 1 101 ? -7.789 3.782 5.939 1.00 92.75 101 ALA A O 1
ATOM 792 N N . SER A 1 102 ? -8.575 1.786 5.262 1.00 91.69 102 SER A N 1
ATOM 793 C CA . SER A 1 102 ? -9.295 1.452 6.492 1.00 91.69 102 SER A CA 1
ATOM 794 C C . SER A 1 102 ? -9.232 -0.048 6.766 1.00 91.69 102 SER A C 1
ATOM 796 O O . SER A 1 102 ? -9.155 -0.861 5.841 1.00 91.69 102 SER A O 1
ATOM 798 N N . VAL A 1 103 ? -9.286 -0.412 8.046 1.00 92.19 103 VAL A N 1
ATOM 799 C CA . VAL A 1 103 ? -9.283 -1.804 8.513 1.00 92.19 103 VAL A CA 1
ATOM 800 C C . VAL A 1 103 ? -10.645 -2.120 9.128 1.00 92.19 103 VAL A C 1
ATOM 802 O O . VAL A 1 103 ? -11.107 -1.399 10.011 1.00 92.19 103 VAL A O 1
ATOM 805 N N . GLY A 1 104 ? -11.310 -3.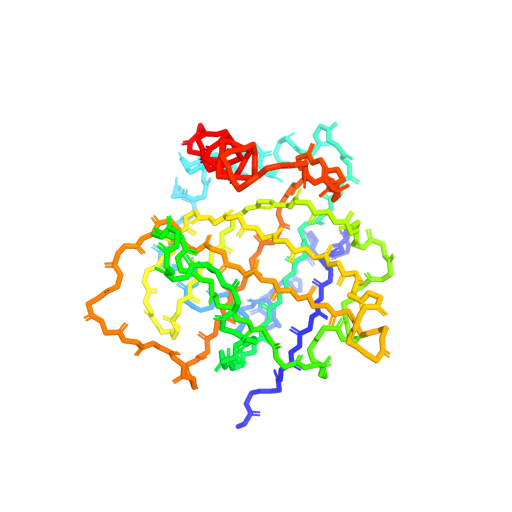171 8.649 1.00 89.12 104 GLY A N 1
ATOM 806 C CA . GLY A 1 104 ? -12.657 -3.555 9.068 1.00 89.12 104 GLY A CA 1
ATOM 807 C C . GLY A 1 104 ? -13.655 -2.402 8.905 1.00 89.12 104 GLY A C 1
ATOM 808 O O . GLY A 1 104 ? -13.799 -1.828 7.824 1.00 89.12 104 GLY A O 1
ATOM 809 N N . SER A 1 105 ? -14.334 -2.050 9.999 1.00 82.44 105 SER A N 1
ATOM 810 C CA . SER A 1 105 ? -15.207 -0.868 10.118 1.00 82.44 105 SER A CA 1
ATOM 811 C C . SER A 1 105 ? -14.532 0.322 10.826 1.00 82.44 105 SER A C 1
ATOM 813 O O . SER A 1 105 ? -15.213 1.215 11.350 1.00 82.44 105 SER A O 1
ATOM 815 N N . GLY A 1 106 ? -13.201 0.295 10.913 1.00 83.44 106 GLY A N 1
ATOM 816 C CA . GLY A 1 106 ? -12.378 1.326 11.531 1.00 83.44 106 GLY A CA 1
ATOM 817 C C . GLY A 1 106 ? -12.379 2.644 10.762 1.00 83.44 106 GLY A C 1
ATOM 818 O O . GLY A 1 106 ? -13.078 2.811 9.760 1.00 83.44 106 GLY A O 1
ATOM 819 N N . ASP A 1 107 ? -11.610 3.597 11.273 1.00 84.69 107 ASP A N 1
ATOM 820 C CA . ASP A 1 107 ? -11.489 4.916 10.665 1.00 84.69 107 ASP A CA 1
ATOM 821 C C . ASP A 1 107 ? -10.571 4.884 9.435 1.00 84.69 107 ASP A C 1
ATOM 823 O O . ASP A 1 107 ? -9.857 3.910 9.169 1.00 84.69 107 ASP A O 1
ATOM 827 N N . VAL A 1 108 ? -10.649 5.951 8.644 1.00 84.69 108 VAL A N 1
ATOM 828 C CA . VAL A 1 108 ? -9.864 6.104 7.420 1.00 84.69 108 VAL A CA 1
ATOM 829 C C . VAL A 1 108 ? -8.572 6.836 7.741 1.00 84.69 108 VAL A C 1
ATOM 831 O O . VAL A 1 108 ? -8.580 7.880 8.394 1.00 84.69 108 VAL A O 1
ATOM 834 N N . HIS A 1 109 ? -7.461 6.310 7.243 1.00 89.31 109 HIS A N 1
ATOM 835 C CA . HIS A 1 109 ? -6.134 6.860 7.473 1.00 89.31 109 HIS A CA 1
ATOM 836 C C . HIS A 1 109 ? -5.374 7.020 6.163 1.00 89.31 109 HIS A C 1
ATOM 838 O O . HIS A 1 109 ? -5.572 6.256 5.215 1.00 89.31 109 HIS A O 1
ATOM 844 N N . LYS A 1 110 ? -4.471 8.004 6.130 1.00 92.19 110 LYS A N 1
ATOM 845 C CA . LYS A 1 110 ? -3.480 8.130 5.061 1.00 92.19 110 LYS A CA 1
ATOM 846 C C . LYS A 1 110 ? -2.591 6.885 5.038 1.00 92.19 110 LYS A C 1
ATOM 848 O O . LYS A 1 110 ? -2.336 6.266 6.076 1.00 92.19 110 LYS A O 1
ATOM 853 N N . MET A 1 1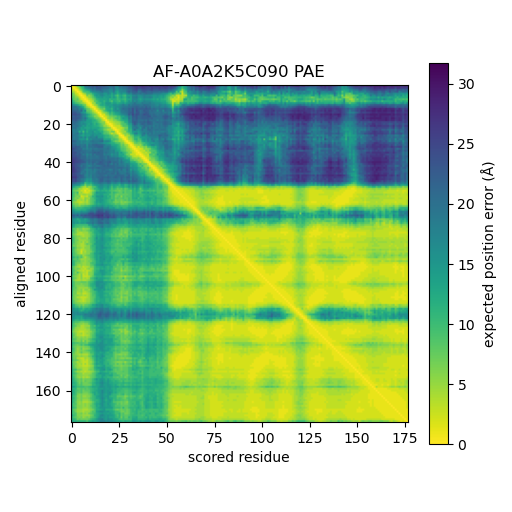11 ? -2.133 6.508 3.855 1.00 94.88 111 MET A N 1
ATOM 854 C CA . MET A 1 111 ? -1.268 5.351 3.670 1.00 94.88 111 MET A CA 1
ATOM 855 C C . MET A 1 111 ? -0.290 5.565 2.519 1.00 94.88 111 MET A C 1
ATOM 857 O O . MET A 1 111 ? -0.557 6.326 1.584 1.00 94.88 111 MET A O 1
ATOM 861 N N . VAL A 1 112 ? 0.813 4.826 2.583 1.00 96.06 112 VAL A N 1
ATOM 862 C CA . VAL A 1 112 ? 1.695 4.575 1.442 1.00 96.06 112 VAL A CA 1
ATOM 863 C C . VAL A 1 112 ? 1.673 3.089 1.121 1.00 96.06 112 VAL A C 1
ATOM 865 O O . VAL A 1 112 ? 1.558 2.251 2.017 1.00 96.06 112 VAL A O 1
ATOM 868 N N . VAL A 1 113 ? 1.782 2.746 -0.157 1.00 95.00 113 VAL A N 1
ATOM 869 C CA . VAL A 1 113 ? 1.767 1.356 -0.609 1.00 95.00 113 VAL A CA 1
ATOM 870 C C . VAL A 1 113 ? 2.863 1.096 -1.629 1.00 95.00 113 VAL A C 1
ATOM 872 O O . VAL A 1 113 ? 2.975 1.782 -2.646 1.00 95.00 113 VAL A O 1
ATOM 875 N N . SER A 1 114 ? 3.668 0.074 -1.358 1.00 94.19 114 SER A N 1
ATOM 876 C CA . SER A 1 114 ? 4.636 -0.465 -2.306 1.00 94.19 114 SER A CA 1
ATOM 877 C C . SER A 1 114 ? 3.972 -1.570 -3.116 1.00 94.19 114 SER A C 1
ATOM 879 O O . SER A 1 114 ? 3.446 -2.521 -2.546 1.00 94.19 114 SER A O 1
ATOM 881 N N . THR A 1 115 ? 3.974 -1.452 -4.441 1.00 93.38 115 THR A N 1
ATOM 882 C CA . THR A 1 115 ? 3.496 -2.501 -5.352 1.00 93.38 115 THR A CA 1
ATOM 883 C C . THR A 1 115 ? 4.628 -2.915 -6.274 1.00 93.38 115 THR A C 1
ATOM 885 O O . THR A 1 115 ? 5.150 -2.082 -7.016 1.00 93.38 115 THR A O 1
ATOM 888 N N . GLY A 1 116 ? 5.007 -4.190 -6.271 1.00 89.25 116 GLY A N 1
ATOM 889 C CA . GLY A 1 116 ? 6.225 -4.590 -6.963 1.00 89.25 116 GLY A CA 1
ATOM 890 C C . GLY A 1 116 ? 6.400 -6.079 -7.172 1.00 89.25 116 GLY A C 1
ATOM 891 O O . GLY A 1 116 ? 5.796 -6.892 -6.486 1.00 89.25 116 GLY A O 1
ATOM 892 N N . TRP A 1 117 ? 7.238 -6.425 -8.145 1.00 84.12 117 TRP A N 1
ATOM 893 C CA . TRP A 1 117 ? 7.680 -7.793 -8.390 1.00 84.12 117 TRP A CA 1
ATOM 894 C C . TRP A 1 117 ? 8.861 -8.131 -7.491 1.00 84.12 117 TRP A C 1
ATOM 896 O O . TRP A 1 117 ? 9.835 -7.378 -7.445 1.00 84.12 117 TRP A O 1
ATOM 906 N N . ASN A 1 118 ? 8.794 -9.276 -6.817 1.00 72.12 118 ASN A N 1
ATOM 907 C CA . ASN A 1 118 ? 9.907 -9.795 -6.038 1.00 72.12 118 ASN A CA 1
ATOM 908 C C . ASN A 1 118 ? 10.666 -10.870 -6.839 1.00 72.12 118 ASN A C 1
ATOM 910 O O . ASN A 1 118 ? 10.263 -12.039 -6.819 1.00 72.12 118 ASN A O 1
ATOM 914 N N . PRO A 1 119 ? 11.795 -10.534 -7.495 1.00 67.12 119 PRO A N 1
ATOM 915 C CA . PRO A 1 119 ? 12.550 -11.495 -8.303 1.00 67.12 119 PRO A CA 1
ATOM 916 C C . PRO A 1 119 ? 13.151 -12.641 -7.472 1.00 67.12 119 PRO A C 1
ATOM 918 O O . PRO A 1 119 ? 13.453 -13.701 -8.012 1.00 67.12 119 PRO A O 1
ATOM 921 N N . TYR A 1 120 ? 13.287 -12.467 -6.154 1.00 63.09 120 TYR A N 1
ATOM 922 C CA . TYR A 1 120 ? 13.838 -13.474 -5.246 1.00 63.09 120 TYR A CA 1
ATOM 923 C C . TYR A 1 120 ? 12.781 -14.439 -4.691 1.00 63.09 120 TYR A C 1
ATOM 925 O O . TYR A 1 120 ? 13.137 -15.436 -4.061 1.00 63.09 120 TYR A O 1
ATOM 933 N N . TYR A 1 121 ? 11.488 -14.168 -4.902 1.00 59.09 121 TYR A N 1
ATOM 934 C CA . TYR A 1 121 ? 10.395 -14.998 -4.395 1.00 59.09 121 TYR A CA 1
ATOM 935 C C . TYR A 1 121 ? 9.406 -15.350 -5.505 1.00 59.09 121 TYR A C 1
ATOM 937 O O . TYR A 1 121 ? 8.418 -14.651 -5.735 1.00 59.09 121 TYR A O 1
ATOM 945 N N . LYS A 1 122 ? 9.704 -16.448 -6.215 1.00 68.94 122 LYS A N 1
ATOM 946 C CA . LYS A 1 122 ? 8.891 -17.000 -7.317 1.00 68.94 122 LYS A CA 1
ATOM 947 C C . LYS A 1 122 ? 8.532 -15.984 -8.416 1.00 68.94 122 LYS A C 1
ATOM 949 O O . LYS A 1 122 ? 7.660 -16.261 -9.228 1.00 68.94 122 LYS A O 1
ATOM 954 N N . ASN A 1 123 ? 9.203 -14.831 -8.436 1.00 71.56 123 ASN A N 1
ATOM 955 C CA . ASN A 1 123 ? 8.845 -13.682 -9.251 1.00 71.56 123 ASN A CA 1
ATOM 956 C C . ASN A 1 123 ? 7.358 -13.305 -9.123 1.00 71.56 123 ASN A C 1
ATOM 958 O O . ASN A 1 123 ? 6.689 -13.095 -10.126 1.00 71.56 123 ASN A O 1
ATOM 962 N N . THR A 1 124 ? 6.838 -13.272 -7.894 1.00 79.12 124 THR A N 1
ATOM 963 C CA . THR A 1 124 ? 5.442 -12.894 -7.605 1.00 79.12 124 THR A CA 1
ATOM 964 C C . THR A 1 124 ? 5.331 -11.399 -7.332 1.00 79.12 124 THR A C 1
ATOM 966 O O . THR A 1 124 ? 6.280 -10.762 -6.857 1.00 79.12 124 THR A O 1
ATOM 969 N N . LYS A 1 125 ? 4.175 -10.824 -7.665 1.00 87.19 125 LYS A N 1
ATOM 970 C CA . LYS A 1 125 ? 3.856 -9.430 -7.362 1.00 87.19 125 LYS A CA 1
ATOM 971 C C . LYS A 1 125 ? 3.338 -9.346 -5.923 1.00 87.19 125 LYS A C 1
ATOM 973 O O . LYS A 1 125 ? 2.561 -10.193 -5.497 1.00 87.19 125 LYS A O 1
ATOM 978 N N . SER A 1 126 ? 3.745 -8.322 -5.180 1.00 90.38 126 SER A N 1
ATOM 979 C CA . SER A 1 126 ? 3.224 -8.009 -3.847 1.00 90.38 126 SER A CA 1
ATOM 980 C C . SER A 1 126 ? 2.669 -6.587 -3.785 1.00 90.38 126 SER A C 1
ATOM 982 O O . SER A 1 126 ? 3.022 -5.721 -4.593 1.00 90.38 126 SER A O 1
ATOM 984 N N . MET A 1 127 ? 1.782 -6.363 -2.815 1.00 92.00 127 MET A N 1
ATOM 985 C CA . MET A 1 127 ? 1.253 -5.052 -2.449 1.00 92.00 127 MET A CA 1
ATOM 986 C C . MET A 1 127 ? 1.358 -4.896 -0.928 1.00 92.00 127 MET A C 1
ATOM 988 O O . MET A 1 127 ? 0.633 -5.553 -0.181 1.00 92.00 127 MET A O 1
ATOM 992 N N . GLU A 1 128 ? 2.283 -4.048 -0.482 1.00 93.25 128 GLU A N 1
ATOM 993 C CA . GLU A 1 128 ? 2.619 -3.831 0.927 1.00 93.25 128 GLU A CA 1
ATOM 994 C C . GLU A 1 128 ? 2.176 -2.438 1.362 1.00 93.25 128 GLU A C 1
ATOM 996 O O . GLU A 1 128 ? 2.749 -1.431 0.943 1.00 93.25 128 GLU A O 1
ATOM 1001 N N . THR A 1 129 ? 1.145 -2.377 2.198 1.00 94.62 129 THR A N 1
ATOM 1002 C CA . THR A 1 129 ? 0.508 -1.127 2.621 1.00 94.62 129 THR A CA 1
ATOM 1003 C C . THR A 1 129 ? 0.982 -0.740 4.014 1.00 94.62 129 THR A C 1
ATOM 1005 O O . THR A 1 129 ? 0.780 -1.490 4.968 1.00 94.62 129 THR A O 1
ATOM 1008 N N . HIS A 1 130 ? 1.574 0.441 4.157 1.00 95.12 130 HIS A N 1
ATOM 1009 C CA . HIS A 1 130 ? 1.831 1.063 5.449 1.00 95.12 130 HIS A CA 1
ATOM 1010 C C . HIS A 1 130 ? 0.742 2.098 5.736 1.00 95.12 130 HIS A C 1
ATOM 1012 O O . HIS A 1 130 ? 0.652 3.13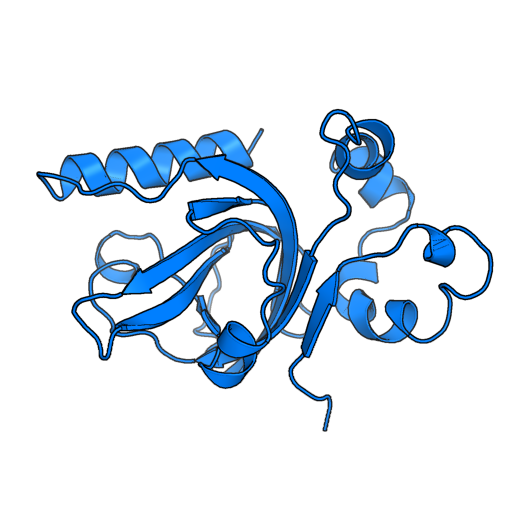3 5.073 1.00 95.12 130 HIS A O 1
ATOM 1018 N N . ILE A 1 131 ? -0.091 1.808 6.732 1.00 94.88 131 ILE A N 1
ATOM 1019 C CA . ILE A 1 131 ? -1.143 2.713 7.194 1.00 94.88 131 ILE A CA 1
ATOM 1020 C C . ILE A 1 131 ? -0.530 3.648 8.232 1.00 94.88 131 ILE A C 1
ATOM 1022 O O . ILE A 1 131 ? 0.083 3.190 9.195 1.00 94.88 131 ILE A O 1
ATOM 1026 N N . MET A 1 132 ? -0.717 4.955 8.060 1.00 93.69 132 MET A N 1
ATOM 1027 C CA . MET A 1 132 ? -0.114 5.995 8.899 1.00 93.69 132 MET A CA 1
ATOM 1028 C C . MET A 1 132 ? -0.931 6.194 10.183 1.00 93.69 132 MET A C 1
ATOM 1030 O O . MET A 1 132 ? -1.430 7.280 10.478 1.00 93.69 132 MET A O 1
ATOM 1034 N N . HIS A 1 133 ? -1.101 5.100 10.923 1.00 93.12 133 HIS A N 1
ATOM 1035 C CA . HIS A 1 133 ? -1.845 5.014 12.168 1.00 93.12 133 HIS A CA 1
ATOM 1036 C C . HIS A 1 133 ? -1.256 3.925 13.070 1.00 93.12 133 HIS A C 1
ATOM 1038 O O . HIS A 1 133 ? -0.854 2.857 12.605 1.00 93.12 133 HIS A O 1
ATOM 1044 N N . THR A 1 134 ? -1.247 4.180 14.378 1.00 92.06 134 THR A N 1
ATOM 1045 C CA . THR A 1 134 ? -0.791 3.210 15.375 1.00 92.06 134 THR A CA 1
ATOM 1046 C C . THR A 1 134 ? -1.968 2.385 15.877 1.00 92.06 134 THR A C 1
ATOM 1048 O O . THR A 1 134 ? -2.733 2.831 16.732 1.00 92.06 134 THR A O 1
ATOM 1051 N N . PHE A 1 135 ? -2.081 1.157 15.381 1.00 90.69 135 PHE A N 1
ATOM 1052 C CA . PHE A 1 135 ? -3.054 0.187 15.876 1.00 90.69 135 PHE A CA 1
ATOM 1053 C C . PHE A 1 135 ? -2.600 -0.406 17.215 1.00 90.69 135 PHE A C 1
ATOM 1055 O O . PHE A 1 135 ? -1.413 -0.656 17.428 1.00 90.69 135 PHE A O 1
ATOM 1062 N N . LYS A 1 136 ? -3.552 -0.638 18.126 1.00 89.94 136 LYS A N 1
ATOM 1063 C CA . LYS A 1 136 ? -3.282 -1.263 19.434 1.00 89.94 136 LYS A CA 1
ATOM 1064 C C . LYS A 1 136 ? -3.032 -2.768 19.331 1.00 89.94 136 LYS A C 1
ATOM 1066 O O . LYS A 1 136 ? -2.339 -3.328 20.173 1.00 89.94 136 LYS A O 1
ATOM 1071 N N . GLU A 1 137 ? -3.609 -3.400 18.317 1.00 89.25 137 GLU A N 1
ATOM 1072 C CA . GLU A 1 137 ? -3.607 -4.845 18.106 1.00 89.25 137 GLU A CA 1
ATOM 1073 C C . GLU A 1 137 ? -3.192 -5.161 16.664 1.00 89.25 137 GLU A C 1
ATOM 1075 O O . GLU A 1 137 ? -3.286 -4.307 15.776 1.00 89.25 137 GLU A O 1
ATOM 1080 N N . ASP A 1 138 ? -2.698 -6.381 16.442 1.00 89.50 138 ASP A N 1
ATOM 1081 C CA . ASP A 1 138 ? -2.487 -6.902 15.090 1.00 89.50 138 ASP A CA 1
ATOM 1082 C C . ASP A 1 138 ? -3.852 -7.127 14.424 1.00 89.50 138 ASP A C 1
ATOM 1084 O O . ASP A 1 138 ? -4.802 -7.554 15.076 1.00 89.50 138 ASP A O 1
ATOM 1088 N N . PHE A 1 139 ? -3.941 -6.831 13.133 1.00 93.12 139 PHE A N 1
ATOM 1089 C CA . PHE A 1 139 ? -5.168 -6.929 12.349 1.00 93.12 139 PHE A CA 1
ATOM 1090 C C . PHE A 1 139 ? -5.034 -7.903 11.168 1.00 93.12 139 PHE A C 1
ATOM 1092 O O . PHE A 1 139 ? -5.805 -7.846 10.212 1.00 93.12 139 PHE A O 1
ATOM 1099 N N . CYS A 1 140 ? -4.060 -8.817 11.193 1.00 92.50 140 CYS A N 1
ATOM 1100 C CA . CYS A 1 140 ? -4.039 -9.929 10.245 1.00 92.50 140 CYS A CA 1
ATOM 1101 C C . CYS A 1 140 ? -5.346 -10.738 10.322 1.00 92.50 140 CYS A C 1
ATOM 1103 O O . CYS A 1 140 ? -5.837 -11.058 11.400 1.00 92.50 140 CYS A O 1
ATOM 1105 N N . GLY A 1 141 ? -5.914 -11.063 9.160 1.00 93.94 141 GLY A N 1
ATOM 1106 C CA . GLY A 1 141 ? -7.242 -11.664 9.015 1.00 93.94 141 GLY A CA 1
ATOM 1107 C C . GLY A 1 141 ? -8.386 -10.653 8.860 1.00 93.94 141 GLY A C 1
ATOM 1108 O O . GLY A 1 141 ? -9.429 -11.016 8.304 1.00 93.94 141 GLY A O 1
ATOM 1109 N N . GLU A 1 142 ? -8.190 -9.392 9.262 1.00 95.31 142 GLU A N 1
ATOM 1110 C CA . GLU A 1 142 ? -9.172 -8.324 9.052 1.00 95.31 142 GLU A CA 1
ATOM 1111 C C . GLU A 1 142 ? -9.235 -7.887 7.589 1.00 95.31 142 GLU A C 1
ATOM 1113 O O . GLU A 1 142 ? -8.297 -8.065 6.811 1.00 95.31 142 GLU A O 1
ATOM 1118 N N . ILE A 1 143 ? -10.355 -7.272 7.208 1.00 93.88 143 ILE A N 1
ATOM 1119 C CA . ILE A 1 143 ? -10.524 -6.703 5.870 1.00 93.88 143 ILE A CA 1
ATOM 1120 C C . ILE A 1 143 ? -9.785 -5.371 5.783 1.00 93.88 143 ILE A C 1
ATOM 1122 O O . ILE A 1 143 ? -10.141 -4.421 6.473 1.00 93.88 143 ILE A O 1
ATOM 1126 N N . LEU A 1 144 ? -8.819 -5.276 4.878 1.00 94.25 144 LEU A N 1
ATOM 1127 C CA . LEU A 1 144 ? -8.194 -4.020 4.487 1.00 94.25 144 LEU A CA 1
ATOM 1128 C C . LEU A 1 144 ? -8.879 -3.476 3.234 1.00 94.25 144 LEU A C 1
ATOM 1130 O O . LEU A 1 144 ? -9.023 -4.181 2.234 1.00 94.25 144 LEU A O 1
ATOM 1134 N N . ASN A 1 145 ? -9.276 -2.207 3.289 1.00 90.81 145 ASN A N 1
ATOM 1135 C CA . ASN A 1 145 ? -9.748 -1.441 2.142 1.00 90.81 145 ASN A CA 1
ATOM 1136 C C . ASN A 1 145 ? -8.696 -0.386 1.813 1.00 90.81 145 ASN A C 1
ATOM 1138 O O . ASN A 1 145 ? -8.233 0.311 2.713 1.00 90.81 145 ASN A O 1
ATOM 1142 N N . VAL A 1 146 ? -8.341 -0.258 0.539 1.00 91.00 146 VAL A N 1
ATOM 1143 C CA . VAL A 1 146 ? -7.337 0.681 0.039 1.00 91.00 146 VAL A CA 1
ATOM 1144 C C . VAL A 1 1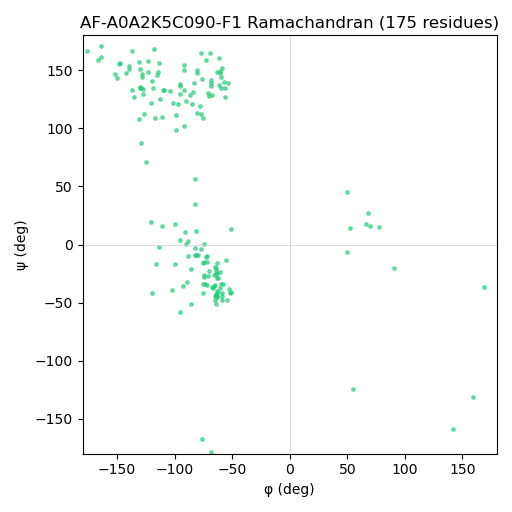46 ? -7.904 1.455 -1.143 1.00 91.00 146 VAL A C 1
ATOM 1146 O O . VAL A 1 146 ? -8.478 0.863 -2.055 1.00 91.00 146 VAL A O 1
ATOM 1149 N N . ALA A 1 147 ? -7.694 2.768 -1.144 1.00 88.00 147 ALA A N 1
ATOM 1150 C CA . ALA A 1 147 ? -7.892 3.650 -2.284 1.00 88.00 147 ALA A CA 1
ATOM 1151 C C . ALA A 1 147 ? -6.542 4.272 -2.661 1.00 88.00 147 ALA A C 1
ATOM 1153 O O . ALA A 1 147 ? -6.009 5.106 -1.927 1.00 88.00 147 ALA A O 1
ATOM 1154 N N . VAL A 1 148 ? -5.981 3.852 -3.792 1.00 88.69 148 VAL A N 1
ATOM 1155 C CA . VAL A 1 148 ? -4.767 4.430 -4.372 1.00 88.69 148 VAL A CA 1
ATOM 1156 C C . VAL A 1 148 ? -5.160 5.635 -5.212 1.00 88.69 148 VAL A C 1
ATOM 1158 O O . VAL A 1 148 ? -5.937 5.496 -6.160 1.00 88.69 148 VAL A O 1
ATOM 1161 N N . VAL A 1 149 ? -4.620 6.803 -4.871 1.00 85.12 149 VAL A N 1
ATOM 1162 C CA . VAL A 1 149 ? -4.993 8.082 -5.503 1.00 85.12 149 VAL A CA 1
ATOM 1163 C C . VAL A 1 149 ? -3.839 8.732 -6.259 1.00 85.12 149 VAL A C 1
ATOM 1165 O O . VAL A 1 149 ? -4.080 9.574 -7.116 1.00 85.12 149 VAL A O 1
ATOM 1168 N N . GLY A 1 150 ? -2.596 8.318 -6.004 1.00 85.44 150 GLY A N 1
ATOM 1169 C CA . GLY A 1 150 ? -1.443 8.872 -6.701 1.00 85.44 150 GLY A CA 1
ATOM 1170 C C . GLY A 1 150 ? -0.178 8.035 -6.568 1.00 85.44 150 GLY A C 1
ATOM 1171 O O . GLY A 1 150 ? -0.109 7.079 -5.795 1.00 85.44 150 GLY A O 1
ATOM 1172 N N . TYR A 1 151 ? 0.825 8.421 -7.350 1.00 89.88 151 TYR A N 1
ATOM 1173 C CA . TYR A 1 151 ? 2.117 7.754 -7.475 1.00 89.88 151 TYR A CA 1
ATOM 1174 C C . TYR A 1 151 ? 3.237 8.703 -7.048 1.00 89.88 151 TYR A C 1
ATOM 1176 O O . TYR A 1 151 ? 3.259 9.855 -7.475 1.00 89.88 151 TYR A O 1
ATOM 1184 N N . PHE A 1 152 ? 4.185 8.215 -6.247 1.00 90.94 152 PHE A N 1
ATOM 1185 C CA . PHE A 1 152 ? 5.376 8.978 -5.872 1.00 90.94 152 PHE A CA 1
ATOM 1186 C C . PHE A 1 152 ? 6.563 8.672 -6.775 1.00 90.94 152 PHE A C 1
ATOM 1188 O O . PHE A 1 152 ? 7.159 9.575 -7.361 1.00 90.94 152 PHE A O 1
ATOM 1195 N N . ARG A 1 153 ? 6.965 7.399 -6.849 1.00 93.75 153 ARG A N 1
ATOM 1196 C CA . ARG A 1 153 ? 8.250 7.020 -7.452 1.00 93.75 153 ARG A CA 1
ATOM 1197 C C . ARG A 1 153 ? 8.338 5.530 -7.774 1.00 93.75 153 ARG A C 1
ATOM 1199 O O . ARG A 1 153 ? 7.633 4.730 -7.156 1.00 93.75 153 ARG A O 1
ATOM 1206 N N . PRO A 1 154 ? 9.267 5.122 -8.658 1.00 94.00 154 PRO A N 1
ATOM 1207 C CA . PRO A 1 154 ? 9.506 3.707 -8.909 1.00 94.00 154 PRO A CA 1
ATOM 1208 C C . PRO A 1 154 ? 10.153 3.030 -7.695 1.00 94.00 154 PRO A C 1
ATOM 1210 O O . PRO A 1 154 ? 10.694 3.685 -6.790 1.00 94.00 154 PRO A O 1
ATOM 1213 N N . GLN A 1 155 ? 10.123 1.695 -7.700 1.00 90.12 155 GLN A N 1
ATOM 1214 C CA . GLN A 1 155 ? 10.921 0.890 -6.776 1.00 90.12 155 GLN A CA 1
ATOM 1215 C C . GLN A 1 155 ? 12.409 1.200 -6.976 1.00 90.12 155 GLN A C 1
ATOM 1217 O O . GLN A 1 155 ? 12.861 1.450 -8.095 1.00 90.12 155 GLN A O 1
ATOM 1222 N N . LYS A 1 156 ? 13.166 1.196 -5.881 1.00 89.50 156 LYS A N 1
ATOM 1223 C CA . LYS A 1 156 ? 14.602 1.472 -5.881 1.00 89.50 156 LYS A CA 1
ATOM 1224 C C . LYS A 1 156 ? 15.321 0.353 -5.145 1.00 89.50 156 LYS A C 1
ATOM 1226 O O . LYS A 1 156 ? 14.805 -0.153 -4.151 1.00 89.50 156 LYS A O 1
ATOM 1231 N N . ASN A 1 157 ? 16.509 0.013 -5.628 1.00 88.25 157 ASN A N 1
ATOM 1232 C CA . ASN A 1 157 ? 17.471 -0.743 -4.841 1.00 88.25 157 ASN A CA 1
ATOM 1233 C C . ASN A 1 157 ? 18.183 0.221 -3.891 1.00 88.25 157 ASN A C 1
ATOM 1235 O O . ASN A 1 157 ? 18.370 1.394 -4.223 1.00 88.25 157 ASN A O 1
ATOM 1239 N N . PHE A 1 158 ? 18.558 -0.280 -2.722 1.00 87.50 158 PHE A N 1
ATOM 1240 C CA . PHE A 1 158 ? 19.220 0.494 -1.684 1.00 87.50 158 PHE A CA 1
ATOM 1241 C C . PHE A 1 158 ? 20.495 -0.222 -1.266 1.00 87.50 158 PHE A C 1
ATOM 1243 O O . PHE A 1 158 ? 20.462 -1.411 -0.953 1.00 87.50 158 PHE A O 1
ATOM 1250 N N . ASP A 1 159 ? 21.598 0.518 -1.240 1.00 91.19 159 ASP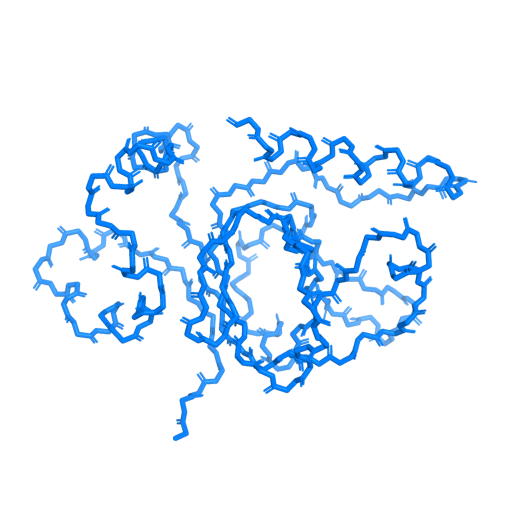 A N 1
ATOM 1251 C CA . ASP A 1 159 ? 22.919 -0.024 -0.907 1.00 91.19 159 ASP A CA 1
ATOM 1252 C C . ASP A 1 159 ? 23.134 -0.130 0.613 1.00 91.19 159 ASP A C 1
ATOM 1254 O O . ASP A 1 159 ? 24.110 -0.717 1.077 1.00 91.19 159 ASP A O 1
ATOM 1258 N N . SER A 1 160 ? 22.214 0.427 1.412 1.00 90.44 160 SER A N 1
ATOM 1259 C CA . SER A 1 160 ? 22.223 0.329 2.872 1.00 90.44 160 SER A CA 1
ATOM 1260 C C . SER A 1 160 ? 20.815 0.341 3.469 1.00 90.44 160 SER A C 1
ATOM 1262 O O . SER A 1 160 ? 19.882 0.922 2.907 1.00 90.44 160 SER A O 1
ATOM 1264 N N . LEU A 1 161 ? 20.675 -0.243 4.662 1.00 86.94 161 LEU A N 1
ATOM 1265 C CA . LEU A 1 161 ? 19.424 -0.214 5.425 1.00 86.94 161 LEU A CA 1
ATOM 1266 C C . LEU A 1 161 ? 18.984 1.217 5.767 1.00 86.94 161 LEU A C 1
ATOM 1268 O O . LEU A 1 161 ? 17.800 1.530 5.712 1.00 86.94 161 LEU A O 1
ATOM 1272 N N . GLU A 1 162 ? 19.935 2.095 6.078 1.00 90.38 162 GLU A N 1
ATOM 1273 C CA . GLU A 1 162 ? 19.676 3.503 6.384 1.00 90.38 162 GLU A CA 1
ATOM 1274 C C . GLU A 1 162 ? 19.078 4.243 5.181 1.00 90.38 162 GLU A C 1
ATOM 1276 O O . GLU A 1 162 ? 18.079 4.946 5.323 1.00 90.38 162 GLU A O 1
ATOM 1281 N N . SER A 1 163 ? 19.628 4.024 3.980 1.00 92.31 163 SER A N 1
ATOM 1282 C CA . SER A 1 163 ? 19.102 4.640 2.755 1.00 92.31 163 SER A CA 1
ATOM 1283 C C . SER A 1 163 ? 17.685 4.158 2.424 1.00 92.31 163 SER A C 1
ATOM 1285 O O . SER A 1 163 ? 16.854 4.954 1.983 1.00 92.31 163 SER A O 1
ATOM 1287 N N . LEU A 1 164 ? 17.379 2.886 2.713 1.00 89.94 164 LEU A N 1
ATOM 1288 C CA . LEU A 1 164 ? 16.029 2.333 2.608 1.00 89.94 164 LEU A CA 1
ATOM 1289 C C . LEU A 1 164 ? 15.070 3.015 3.594 1.00 89.94 164 LEU A C 1
ATOM 1291 O O . LEU A 1 164 ? 14.012 3.486 3.181 1.00 89.94 164 LEU A O 1
ATOM 1295 N N . ILE A 1 165 ? 15.435 3.095 4.880 1.00 89.88 165 ILE A N 1
ATOM 1296 C CA . ILE A 1 165 ? 14.604 3.732 5.915 1.00 89.88 165 ILE A CA 1
ATOM 1297 C C . ILE A 1 165 ? 14.339 5.197 5.560 1.00 89.88 165 ILE A C 1
ATOM 1299 O O . ILE A 1 165 ? 13.189 5.631 5.589 1.00 89.88 165 ILE A O 1
ATOM 1303 N N . SER A 1 166 ? 15.383 5.943 5.190 1.00 92.88 166 SER A N 1
ATOM 1304 C CA . SER A 1 166 ? 15.282 7.362 4.843 1.00 92.88 166 SER A CA 1
ATOM 1305 C C . SER A 1 166 ? 14.327 7.594 3.671 1.00 92.88 166 SER A C 1
ATOM 1307 O O . SER A 1 166 ? 13.490 8.494 3.724 1.00 92.88 166 SER A O 1
ATOM 1309 N N . ALA A 1 167 ? 14.382 6.743 2.643 1.00 93.56 167 ALA A N 1
ATOM 1310 C CA . ALA A 1 167 ? 13.463 6.837 1.518 1.00 93.56 167 ALA A CA 1
ATOM 1311 C C . ALA A 1 167 ? 12.010 6.565 1.927 1.00 93.56 167 ALA A C 1
ATOM 1313 O O . ALA A 1 167 ? 11.128 7.323 1.534 1.00 93.56 167 ALA A O 1
ATOM 1314 N N . ILE A 1 168 ? 11.759 5.531 2.739 1.00 91.81 168 ILE A N 1
ATOM 1315 C CA . ILE A 1 168 ? 10.399 5.221 3.205 1.00 91.81 168 ILE A CA 1
ATOM 1316 C C . ILE A 1 168 ? 9.855 6.357 4.080 1.00 91.81 168 ILE A C 1
ATOM 1318 O O . ILE A 1 168 ? 8.704 6.753 3.927 1.00 91.81 168 ILE A O 1
ATOM 1322 N N . GLN A 1 169 ? 10.673 6.914 4.975 1.00 93.44 169 GLN A N 1
ATOM 1323 C CA . GLN A 1 169 ? 10.281 8.062 5.794 1.00 93.44 169 GLN A CA 1
ATOM 1324 C C . GLN A 1 169 ? 9.969 9.288 4.932 1.00 93.44 169 GLN A C 1
ATOM 1326 O O . GLN A 1 169 ? 8.971 9.955 5.180 1.00 93.44 169 GLN A O 1
ATOM 1331 N N . GLY A 1 170 ? 10.762 9.549 3.889 1.00 94.75 170 GLY A N 1
ATOM 1332 C CA . GLY A 1 170 ? 10.475 10.607 2.920 1.00 94.75 170 GLY A CA 1
ATOM 1333 C C . GLY A 1 170 ? 9.129 10.414 2.217 1.00 94.75 170 GLY A C 1
ATOM 1334 O O . GLY A 1 170 ? 8.352 11.360 2.133 1.00 94.75 170 GLY A O 1
ATOM 1335 N N . ASP A 1 171 ? 8.820 9.186 1.785 1.00 94.94 171 ASP A N 1
ATOM 1336 C CA . ASP A 1 171 ? 7.528 8.860 1.166 1.00 94.94 171 ASP A CA 1
ATOM 1337 C C . ASP A 1 171 ? 6.358 9.074 2.156 1.00 94.94 171 ASP A C 1
ATOM 1339 O O . ASP A 1 171 ? 5.308 9.597 1.787 1.00 94.94 171 ASP A O 1
ATOM 1343 N N . ILE A 1 172 ? 6.541 8.703 3.431 1.00 93.50 172 ILE A N 1
ATOM 1344 C CA . ILE A 1 172 ? 5.547 8.901 4.499 1.00 93.50 172 ILE A CA 1
ATOM 1345 C C . ILE A 1 172 ? 5.316 10.390 4.772 1.00 93.50 172 ILE A C 1
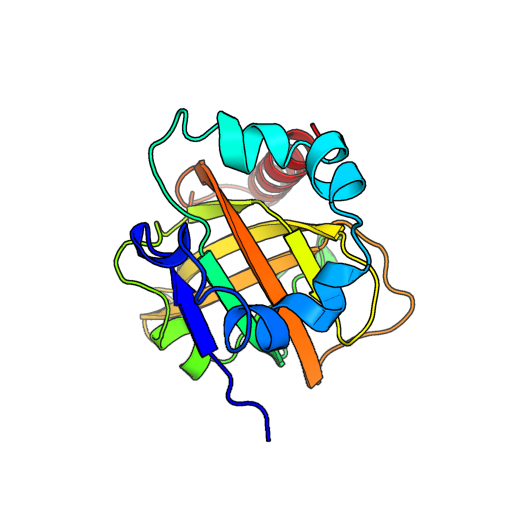ATOM 1347 O O . ILE A 1 172 ? 4.166 10.814 4.868 1.00 93.50 172 ILE A O 1
ATOM 1351 N N . GLU A 1 173 ? 6.378 11.185 4.917 1.00 93.75 173 GLU A N 1
ATOM 1352 C CA . GLU A 1 173 ? 6.259 12.627 5.163 1.00 93.75 173 GLU A CA 1
ATOM 1353 C C . GLU A 1 173 ? 5.634 13.360 3.974 1.00 93.75 173 GLU A C 1
ATOM 1355 O O . GLU A 1 173 ? 4.837 14.274 4.176 1.00 93.75 173 GLU A O 1
ATOM 1360 N N . GLU A 1 174 ? 5.929 12.939 2.743 1.00 89.56 174 GLU A N 1
ATOM 1361 C CA . GLU A 1 174 ? 5.268 13.483 1.558 1.00 89.56 174 GLU A CA 1
ATOM 1362 C C . GLU A 1 174 ? 3.769 13.164 1.563 1.00 89.56 174 GLU A C 1
ATOM 1364 O O . GLU A 1 174 ? 2.958 14.061 1.364 1.00 89.56 174 GLU A O 1
ATOM 1369 N N . ALA A 1 175 ? 3.381 11.927 1.894 1.00 88.19 175 ALA A N 1
ATOM 1370 C CA . ALA A 1 175 ? 1.970 11.546 1.994 1.00 88.19 175 ALA A CA 1
ATOM 1371 C C . ALA A 1 175 ? 1.206 12.298 3.098 1.00 88.19 175 ALA A C 1
ATOM 1373 O O . ALA A 1 175 ? -0.019 12.409 3.026 1.00 88.19 175 ALA A O 1
ATOM 1374 N N . LYS A 1 176 ? 1.892 12.802 4.137 1.00 84.94 176 LYS A N 1
ATOM 1375 C CA . LYS A 1 176 ? 1.258 13.582 5.217 1.00 84.94 176 LYS A CA 1
ATOM 1376 C C . LYS A 1 176 ? 0.799 14.962 4.775 1.00 84.94 176 LYS A C 1
ATOM 1378 O O . LYS A 1 176 ? -0.141 15.458 5.402 1.00 84.94 176 LYS A O 1
ATOM 1383 N N . LYS A 1 177 ? 1.434 15.547 3.761 1.00 80.88 177 LYS A N 1
ATOM 1384 C CA . LYS A 1 177 ? 1.031 16.837 3.188 1.00 80.88 177 LYS A CA 1
ATOM 1385 C C . LYS A 1 177 ? -0.382 16.745 2.614 1.00 80.88 177 LYS A C 1
ATOM 1387 O O . LYS A 1 177 ? -1.097 17.756 2.734 1.00 80.88 177 LYS A O 1
#

Sequence (177 aa):
MGQDTVTRATAKQHGDRLGSELHLWCQPLRKLRQEDYLSLGVQDCIEGLHYGHLPYFCRGQVVHGFGRGSKQLGIPTANFPEQVVDNLPADLSTGINYGWASVGSGDVHKMVVSTGWNPYYKNTKSMETHIMHTFKEDFCGEILNVAVVGYFRPQKNFDSLESLISAIQGDIEEAKK

Radius of gyration: 16.03 Å; Cα contacts (8 Å, |Δi|>4): 284; chains: 1; bounding box: 50×36×36 Å

Secondary structure (DSSP, 8-state):
----EEEE--GGGGSS-TTTTHHHHTTTGGGS-HHHHHHTT-HHHHT-GGG--PPEEEEEE-B----SSTTTTT---EE--HHHHHTS-TTS-SEEEEEEEEETT--EEEEEEEEEEETTTTTEEEEEEEESS--SS--TTSEEEEEEEEEEE-----SSHHHHHHHHHHHHHHHH-

Organism: Aotus nancymaae (NCBI:txid37293)

Foldseek 3Di:
DPDWAKDFDDPVCPDDPVCDPVVVQCQLVPVQDPVNCVVVCVCCLVVVCVVVGTKMKGKAFWADDPPDPCVVLVQAWTWHDLVRLVNYDPPPDAAKFWDWKDWASGHIFTKIWGWDFDPPPVRGIIIIIGGPDDDPDDRGRIMMMDITRGHDDHDDDDPDPVRVSVVVVVSVVVSVD

InterPro domains:
  IPR015865 Riboflavin kinase domain, bacterial/eukaryotic [PF01687] (54-177)
  IPR015865 Riboflavin kinase domain, bacterial/eukaryotic [SM00904] (53-177)
  IPR023465 Riboflavin kinase domain superfamily [G3DSA:2.40.30.30] (52-177)
  IPR023465 Riboflavin kinase domain superfamily [SSF82114] (54-177)
  IPR023468 Riboflavin kinase [PTHR22749] (53-177)

Mean predicted aligned error: 9.88 Å

Nearest PDB structures (foldseek):
  1p4m-assembly1_A  TM=9.545E-01  e=2.183E-18  Homo sapiens
  1n08-assembly1_A  TM=8.469E-01  e=3.043E-11  Schizosaccharomyces pombe
  3op1-assembly1_B  TM=7.097E-01  e=1.512E-07  Streptococcus pneumoniae
  2x0k-assembly1_A  TM=7.532E-01  e=3.992E-07  Corynebacterium ammoniagenes
  5fo1-assembly1_A  TM=7.553E-01  e=1.402E-06  Corynebacterium ammoniagenes